Protein AF-A0A1W9I1G1-F1 (afdb_monomer_lite)

Secondary structure (DSSP, 8-state):
-HHHHHHHHHHHSHHHHHHHHHHHHHHHHHHTTHHHHHHHHHHHHHHHHHHH-SBSSSTTSB-S-THHHHHHHHHHHHTTSTTTHHHHHHHHHHHHHHHTTTS-HHHHHHTTIIIIIHHHHHHHHH-S-HHHHHTHHHHHHHHHHHHHHHHHHHHHH-GGGGHHHHHH-GGGGTT--HHHHHHHHHHHHHHHHHHHTS-HHHHHHHHHHHHHHHHHHHHHH-HHHHHHHHHHHHHHHHHHT-------SSHHHHHSTTHHHHHHHHHHHHHHHHHHHHHHHHHTTTT------TT--SSPPPSSS---SS----

Foldseek 3Di:
DCLLLVLLVCCVDPNVVVVLVVLLVVLVVCLVCVLVLLLLLLLVLLVVVLVVAQAQQALQLGHPDRVNSVLSNVLSVQSVDLVSLLVSLVSLQVSLVVSVVVDPPLVSLLCQLRRVQSSQLSPQCSDPDPVSVVCSLVSSLLSLLRSLLSVLVCLVVPVVLCVVVCVQPVVQQVPDDSNVRSNVVSVLSNVLSLQCLAFLSSNLVSLVVVLVVLVVVCVVQDDSSCSRCVSSSSSSVSSNNDSDRDNPPPCVLRSDSVSVVVVSVVVNCVSVCCNVVVQCVVQNPVRPPPPPDQQDHPGDADPVRGDGSGPDDD

Structure (mmCIF, N/CA/C/O backbone):
data_AF-A0A1W9I1G1-F1
#
_entry.id   AF-A0A1W9I1G1-F1
#
loop_
_atom_site.group_PDB
_atom_site.id
_atom_site.type_symbol
_atom_site.label_atom_id
_atom_site.label_alt_id
_atom_site.label_comp_id
_atom_site.label_asym_id
_atom_site.label_entity_id
_atom_site.label_seq_id
_atom_site.pdbx_PDB_ins_code
_atom_site.Cartn_x
_atom_site.Cartn_y
_atom_site.Cartn_z
_atom_site.occupancy
_atom_site.B_iso_or_equiv
_atom_site.auth_seq_id
_atom_site.auth_comp_id
_atom_site.auth_asym_id
_atom_site.auth_atom_id
_atom_site.pdbx_PDB_model_num
ATOM 1 N N . MET A 1 1 ? -13.712 10.277 -9.810 1.00 84.88 1 MET A N 1
ATOM 2 C CA . MET A 1 1 ? -14.560 11.282 -9.121 1.00 84.88 1 MET A CA 1
ATOM 3 C C . MET A 1 1 ? -15.952 10.748 -8.790 1.00 84.88 1 MET A C 1
ATOM 5 O O . MET A 1 1 ? -16.301 10.750 -7.618 1.00 84.88 1 MET A O 1
ATOM 9 N N . PHE A 1 2 ? -16.710 10.245 -9.778 1.00 89.12 2 PHE A N 1
ATOM 10 C CA . PHE A 1 2 ? -18.070 9.717 -9.576 1.00 89.12 2 PHE A CA 1
ATOM 11 C C . PHE A 1 2 ? -18.166 8.718 -8.414 1.00 89.12 2 PHE A C 1
ATOM 13 O O . PHE A 1 2 ? -18.890 8.979 -7.463 1.00 89.12 2 PHE A O 1
ATOM 20 N N . PHE A 1 3 ? -17.337 7.664 -8.422 1.00 92.25 3 PHE A N 1
ATOM 21 C CA . PHE A 1 3 ? -17.275 6.673 -7.339 1.00 92.25 3 PHE A CA 1
ATOM 22 C C . PHE A 1 3 ? -17.190 7.309 -5.942 1.00 92.25 3 PHE A C 1
ATOM 24 O O . PHE A 1 3 ? -18.001 7.000 -5.077 1.00 92.25 3 PHE A O 1
ATOM 31 N N . PHE A 1 4 ? -16.262 8.243 -5.728 1.00 92.81 4 PHE A N 1
ATOM 32 C CA . PHE A 1 4 ? -16.066 8.8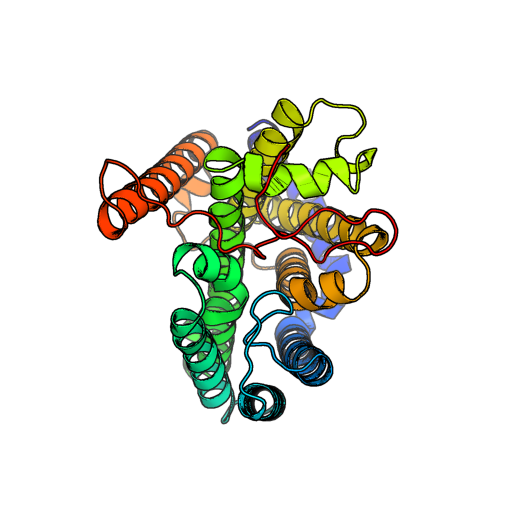80 -4.425 1.00 92.81 4 PHE A CA 1
ATOM 33 C C . PHE A 1 4 ? -17.273 9.705 -3.985 1.00 92.81 4 PHE A C 1
ATOM 35 O O . PHE A 1 4 ? -17.694 9.603 -2.839 1.00 92.81 4 PHE A O 1
ATOM 42 N N . ILE A 1 5 ? -17.838 10.513 -4.882 1.00 92.31 5 ILE A N 1
ATOM 43 C CA . ILE A 1 5 ? -18.999 11.348 -4.552 1.00 92.31 5 ILE A CA 1
ATOM 44 C C . ILE A 1 5 ? -20.200 10.451 -4.239 1.00 92.31 5 ILE A C 1
ATOM 46 O O . ILE A 1 5 ? -20.809 10.590 -3.181 1.00 92.31 5 ILE A O 1
ATOM 50 N N . SER A 1 6 ? -20.485 9.471 -5.102 1.00 92.19 6 SER A N 1
ATOM 51 C CA . SER A 1 6 ? -21.594 8.531 -4.924 1.00 92.19 6 SER A CA 1
ATOM 52 C C . SER A 1 6 ? -21.467 7.728 -3.633 1.00 92.19 6 SER A C 1
ATOM 54 O O . SER A 1 6 ? -22.428 7.637 -2.874 1.00 92.19 6 SER A O 1
ATOM 56 N N . MET A 1 7 ? -20.283 7.178 -3.341 1.00 93.56 7 MET A N 1
ATOM 57 C CA . MET A 1 7 ? -20.067 6.414 -2.111 1.00 93.56 7 MET A CA 1
ATOM 58 C C . MET A 1 7 ? -20.138 7.298 -0.872 1.00 93.56 7 MET A C 1
ATOM 60 O O . MET A 1 7 ? -20.620 6.853 0.162 1.00 93.56 7 MET A O 1
ATOM 64 N N . ARG A 1 8 ? -19.707 8.559 -0.951 1.00 92.69 8 ARG A N 1
ATOM 65 C CA . ARG A 1 8 ? -19.783 9.464 0.195 1.00 92.69 8 ARG A CA 1
ATOM 66 C C . ARG A 1 8 ? -21.224 9.914 0.460 1.00 92.69 8 ARG A C 1
ATOM 68 O O . ARG A 1 8 ? -21.583 10.093 1.621 1.00 92.69 8 ARG A O 1
ATOM 75 N N . GLU A 1 9 ? -22.052 10.085 -0.572 1.00 92.12 9 GLU A N 1
ATOM 76 C CA . GLU A 1 9 ? -23.495 10.322 -0.401 1.00 92.12 9 GLU A CA 1
ATOM 77 C C . GLU A 1 9 ? -24.188 9.081 0.173 1.00 92.12 9 GLU A C 1
ATOM 79 O O . GLU A 1 9 ? -24.955 9.180 1.130 1.00 92.12 9 GLU A O 1
ATOM 84 N N . LEU A 1 10 ? -23.830 7.892 -0.322 1.00 93.19 10 LEU A N 1
ATOM 85 C CA . LEU A 1 10 ? -24.328 6.628 0.212 1.00 93.19 10 LEU A CA 1
ATOM 86 C C . LEU A 1 10 ? -23.949 6.447 1.689 1.00 93.19 10 LEU A C 1
ATOM 88 O O . LEU A 1 10 ? -24.809 6.092 2.488 1.00 93.19 10 LEU A O 1
ATOM 92 N N . GLU A 1 11 ? -22.711 6.760 2.077 1.00 91.25 11 GLU A N 1
ATOM 93 C CA . GLU A 1 11 ? -22.216 6.667 3.460 1.00 91.25 11 GLU A CA 1
ATOM 94 C C . GLU A 1 11 ? -22.967 7.592 4.436 1.00 91.25 11 GLU A C 1
ATOM 96 O O . GLU A 1 11 ? -23.061 7.283 5.618 1.00 91.25 11 GLU A O 1
ATOM 101 N N . LYS A 1 12 ? -23.520 8.719 3.966 1.00 89.94 12 LYS A N 1
ATOM 102 C CA . LYS A 1 12 ? -24.357 9.611 4.791 1.00 89.94 12 LYS A CA 1
ATOM 103 C C . LYS A 1 12 ? -25.789 9.098 4.979 1.00 89.94 12 LYS A C 1
ATOM 105 O O . LYS A 1 12 ? -26.510 9.623 5.824 1.00 89.94 12 LYS A O 1
ATOM 110 N N . SER A 1 13 ? -26.216 8.131 4.171 1.00 92.81 13 SER A N 1
ATOM 111 C CA . SER A 1 13 ? -27.568 7.571 4.199 1.00 92.81 13 SER A CA 1
ATOM 112 C C . SER A 1 13 ? -27.671 6.348 5.119 1.00 92.81 13 SER A C 1
ATOM 114 O O . SER A 1 13 ? -26.669 5.720 5.461 1.00 92.81 13 SER A O 1
ATOM 116 N N . SER A 1 14 ? -28.898 5.942 5.454 1.00 91.69 14 SER A N 1
ATOM 117 C CA . SER A 1 14 ? -29.168 4.685 6.172 1.00 91.69 14 SER A CA 1
ATOM 118 C C . SER A 1 14 ? -28.693 3.441 5.406 1.00 91.69 14 SER A C 1
ATOM 120 O O . SER A 1 14 ? -28.288 2.448 6.017 1.00 91.69 14 SER A O 1
ATOM 122 N N . SER A 1 15 ? -28.686 3.495 4.071 1.00 92.94 15 SER A N 1
ATOM 123 C CA . SER A 1 15 ? -28.149 2.427 3.224 1.00 92.94 15 SER A CA 1
ATOM 124 C C . SER A 1 15 ? -26.643 2.249 3.417 1.00 92.94 15 SER A C 1
ATOM 126 O O . SER A 1 15 ? -26.167 1.118 3.436 1.00 92.94 15 SER A O 1
ATOM 128 N N . GLY A 1 16 ? -25.891 3.338 3.610 1.00 91.12 16 GLY A N 1
ATOM 129 C CA . GLY A 1 16 ? -24.452 3.283 3.873 1.00 91.12 16 GLY A CA 1
ATOM 130 C C . GLY A 1 16 ? -24.125 2.558 5.173 1.00 91.12 16 GLY A C 1
ATOM 131 O O . GLY A 1 16 ? -23.264 1.681 5.181 1.00 91.12 16 GLY A O 1
ATOM 132 N N . GLU A 1 17 ? -24.864 2.862 6.241 1.00 92.00 17 GLU A N 1
ATOM 133 C CA . GLU A 1 17 ? -24.733 2.162 7.524 1.00 92.00 17 GLU A CA 1
ATOM 134 C C . GLU A 1 17 ? -25.088 0.675 7.386 1.00 92.00 17 GLU A C 1
ATOM 136 O O . GLU A 1 17 ? -24.351 -0.190 7.849 1.00 92.00 17 GLU A O 1
ATOM 141 N N . THR A 1 18 ? -26.161 0.361 6.655 1.00 95.19 18 THR A N 1
ATOM 142 C CA . THR A 1 18 ? -26.573 -1.028 6.392 1.00 95.19 18 THR A CA 1
ATOM 143 C C . THR A 1 18 ? -25.486 -1.813 5.654 1.00 95.19 18 THR A C 1
ATOM 145 O O . THR A 1 18 ? -25.181 -2.948 6.020 1.00 95.19 18 THR A O 1
ATOM 148 N N . ILE A 1 19 ? -24.864 -1.209 4.635 1.00 94.69 19 ILE A N 1
ATOM 149 C CA . ILE A 1 19 ? -23.753 -1.821 3.893 1.00 94.69 19 ILE A CA 1
ATOM 150 C C . ILE A 1 19 ? -22.556 -2.035 4.817 1.00 94.69 19 ILE A C 1
ATOM 152 O O . ILE A 1 19 ? -21.974 -3.114 4.832 1.00 94.69 19 ILE A O 1
ATOM 156 N N . LEU A 1 20 ? -22.190 -1.029 5.606 1.00 94.62 20 LEU A N 1
ATOM 157 C CA . LEU A 1 20 ? -21.064 -1.109 6.529 1.00 94.62 20 LEU A CA 1
ATOM 158 C C . LEU A 1 20 ? -21.250 -2.219 7.575 1.00 94.62 20 LEU A C 1
ATOM 160 O O . LEU A 1 20 ? -20.324 -3.006 7.770 1.00 94.62 20 LEU A O 1
ATOM 164 N N . LEU A 1 21 ? -22.444 -2.340 8.161 1.00 95.56 21 LEU A N 1
ATOM 165 C CA . LEU A 1 21 ? -22.807 -3.425 9.079 1.00 95.56 21 LEU A CA 1
ATOM 166 C C . LEU A 1 21 ? -22.790 -4.798 8.399 1.00 95.56 21 LEU A C 1
ATOM 168 O O . LEU A 1 21 ? -22.364 -5.784 8.998 1.00 95.56 21 LEU A O 1
ATOM 172 N N . PHE A 1 22 ? -23.230 -4.881 7.142 1.00 96.25 22 PHE A N 1
ATOM 173 C CA . PHE A 1 22 ? -23.154 -6.121 6.376 1.00 96.25 22 PHE A CA 1
ATOM 174 C C . PHE A 1 22 ? -21.701 -6.553 6.155 1.00 96.25 22 PHE A C 1
ATOM 176 O O . PHE A 1 22 ? -21.363 -7.707 6.417 1.00 96.25 22 PHE A O 1
ATOM 183 N N . ILE A 1 23 ? -20.831 -5.637 5.714 1.00 96.00 23 ILE A N 1
ATOM 184 C CA . ILE A 1 23 ? -19.418 -5.965 5.499 1.00 96.00 23 ILE A CA 1
ATOM 185 C C . ILE A 1 23 ? -18.750 -6.296 6.845 1.00 96.00 23 ILE A C 1
ATOM 187 O O . ILE A 1 23 ? -17.935 -7.210 6.881 1.00 96.00 23 ILE A O 1
ATOM 191 N N . ASP A 1 24 ? -19.108 -5.628 7.952 1.00 96.31 24 ASP A N 1
ATOM 192 C CA . ASP A 1 24 ? -18.631 -6.002 9.297 1.00 96.31 24 ASP A CA 1
ATOM 193 C C . ASP A 1 24 ? -19.000 -7.439 9.630 1.00 96.31 24 ASP A C 1
ATOM 195 O O . ASP A 1 24 ? -18.105 -8.240 9.861 1.00 96.31 24 ASP A O 1
ATOM 199 N N . LYS A 1 25 ? -20.283 -7.796 9.528 1.00 96.44 25 LYS A N 1
ATOM 200 C CA . LYS A 1 25 ? -20.764 -9.153 9.805 1.00 96.44 25 LYS A CA 1
ATOM 201 C C . LYS A 1 25 ? -20.020 -10.217 8.995 1.00 96.44 25 LYS A C 1
ATOM 203 O O . LYS A 1 25 ? -19.723 -11.294 9.506 1.00 96.44 25 LYS A O 1
ATOM 208 N N . VAL A 1 26 ? -19.734 -9.936 7.723 1.00 96.81 26 VAL A N 1
ATOM 209 C CA . VAL A 1 26 ? -18.966 -10.845 6.858 1.00 96.81 26 VAL A CA 1
ATOM 210 C C . VAL A 1 26 ? -17.498 -10.916 7.292 1.00 96.81 26 VAL A C 1
ATOM 212 O O . VAL A 1 26 ? -16.899 -11.990 7.241 1.00 96.81 26 VAL A O 1
ATOM 215 N N . SER A 1 27 ? -16.911 -9.802 7.734 1.00 96.94 27 SER A N 1
ATOM 216 C CA . SER A 1 27 ? -15.503 -9.721 8.125 1.00 96.94 27 SER A CA 1
ATOM 217 C C . SER A 1 27 ? -15.227 -9.977 9.611 1.00 96.94 27 SER A C 1
ATOM 219 O O . SER A 1 27 ? -14.057 -10.046 9.983 1.00 96.94 27 SER A O 1
ATOM 221 N N . ASP A 1 28 ? -16.250 -10.158 10.451 1.00 95.88 28 ASP A N 1
ATOM 222 C CA . ASP A 1 28 ? -16.156 -10.373 11.904 1.00 95.88 28 ASP A CA 1
ATOM 223 C C . ASP A 1 28 ? -15.149 -11.465 12.301 1.00 95.88 28 ASP A C 1
ATOM 225 O O . ASP A 1 28 ? -14.310 -11.214 13.175 1.00 95.88 28 ASP A O 1
ATOM 229 N N . PRO A 1 29 ? -15.152 -12.666 11.680 1.00 96.06 29 PRO A N 1
ATOM 230 C CA . PRO A 1 29 ? -14.218 -13.721 12.070 1.00 96.06 29 PRO A CA 1
ATOM 231 C C . PRO A 1 29 ? -12.758 -13.307 11.872 1.00 96.06 29 PRO A C 1
ATOM 233 O O . PRO A 1 29 ? -11.900 -13.625 12.696 1.00 96.06 29 PRO A O 1
ATOM 236 N N . LEU A 1 30 ? -12.487 -12.574 10.790 1.00 96.25 30 LEU A N 1
ATOM 237 C CA . LEU A 1 30 ? -11.154 -12.093 10.458 1.00 96.25 30 LEU A CA 1
ATOM 238 C C . LEU A 1 30 ? -10.762 -10.894 11.323 1.00 96.25 30 LEU A C 1
ATOM 240 O O . LEU A 1 30 ? -9.647 -10.855 11.834 1.00 96.25 30 LEU A O 1
ATOM 244 N N . TRP A 1 31 ? -11.676 -9.945 11.528 1.00 95.38 31 TRP A N 1
ATOM 245 C CA . TRP A 1 31 ? -11.455 -8.758 12.352 1.00 95.38 31 TRP A CA 1
ATOM 246 C C . TRP A 1 31 ? -10.994 -9.119 13.768 1.00 95.38 31 TRP A C 1
ATOM 248 O O . TRP A 1 31 ? -9.994 -8.594 14.258 1.00 95.38 31 TRP A O 1
ATOM 258 N N . ASN A 1 32 ? -11.656 -10.096 14.394 1.00 95.50 32 ASN A N 1
ATOM 259 C CA . ASN A 1 32 ? -11.318 -10.555 15.743 1.00 95.50 32 ASN A CA 1
ATOM 260 C C . ASN A 1 32 ? -9.909 -11.162 15.853 1.00 95.50 32 ASN A C 1
ATOM 262 O O . ASN A 1 32 ? -9.364 -11.269 16.951 1.00 95.50 32 ASN A O 1
ATOM 266 N N . ARG A 1 33 ? -9.308 -11.560 14.726 1.00 96.19 33 ARG A N 1
ATOM 267 C CA . ARG A 1 33 ? -7.965 -12.148 14.651 1.00 96.19 33 ARG A CA 1
ATOM 268 C C . ARG A 1 33 ? -7.052 -11.391 13.692 1.00 96.19 33 ARG A C 1
ATOM 270 O O . ARG A 1 33 ? -6.096 -11.970 13.182 1.00 96.19 33 ARG A O 1
ATOM 277 N N . LEU A 1 34 ? -7.317 -10.107 13.450 1.00 95.44 34 LEU A N 1
ATOM 278 C CA . LEU A 1 34 ? -6.652 -9.364 12.379 1.00 95.44 34 LEU A CA 1
ATOM 279 C C . LEU A 1 34 ? -5.132 -9.283 12.573 1.00 95.44 34 LEU A C 1
ATOM 281 O O . LEU A 1 34 ? -4.379 -9.430 11.616 1.00 95.44 34 LEU A O 1
ATOM 285 N N . ASP A 1 35 ? -4.675 -9.121 13.818 1.00 95.38 35 ASP A N 1
ATOM 286 C CA . ASP A 1 35 ? -3.244 -9.151 14.140 1.00 95.38 35 ASP A CA 1
ATOM 287 C C . ASP A 1 35 ? -2.618 -10.533 13.934 1.00 95.38 35 ASP A C 1
ATOM 289 O O . ASP A 1 35 ? -1.476 -10.637 13.495 1.00 95.38 35 ASP A O 1
ATOM 293 N N . ASP A 1 36 ? -3.338 -11.610 14.248 1.00 96.12 36 ASP A N 1
ATOM 294 C CA . ASP A 1 36 ? -2.847 -12.968 13.999 1.00 96.12 36 ASP A CA 1
ATOM 295 C C . ASP A 1 36 ? -2.743 -13.216 12.496 1.00 96.12 36 ASP A C 1
ATOM 297 O O . ASP A 1 36 ? -1.716 -13.694 12.026 1.00 96.12 36 ASP A O 1
ATOM 301 N N . PHE A 1 37 ? -3.771 -12.827 11.739 1.00 96.88 37 PHE A N 1
ATOM 302 C CA . PHE A 1 37 ? -3.798 -12.932 10.286 1.00 96.88 37 PHE A CA 1
ATOM 303 C C . PHE A 1 37 ? -2.625 -12.190 9.641 1.00 96.88 37 PHE A C 1
ATOM 305 O O . PHE A 1 37 ? -1.852 -12.805 8.911 1.00 96.88 37 PHE A O 1
ATOM 312 N N . VAL A 1 38 ? -2.447 -10.897 9.941 1.00 96.56 38 VAL A N 1
ATOM 313 C CA . VAL A 1 38 ? -1.371 -10.102 9.332 1.00 96.56 38 VAL A CA 1
ATOM 314 C C . VAL A 1 38 ? -0.000 -10.676 9.692 1.00 96.56 38 VAL A C 1
ATOM 316 O O . VAL A 1 38 ? 0.832 -10.847 8.807 1.00 96.56 38 VAL A O 1
ATOM 319 N N . ARG A 1 39 ? 0.239 -11.062 10.951 1.00 96.44 39 ARG A N 1
ATOM 320 C CA . ARG A 1 39 ? 1.525 -11.651 11.366 1.00 96.44 39 ARG A CA 1
ATOM 321 C C . ARG A 1 39 ? 1.804 -12.999 10.709 1.00 96.44 39 ARG A C 1
ATOM 323 O O . ARG A 1 39 ? 2.923 -13.222 10.256 1.00 96.44 39 ARG A O 1
ATOM 330 N N . VAL A 1 40 ? 0.800 -13.874 10.628 1.00 96.88 40 VAL A N 1
ATOM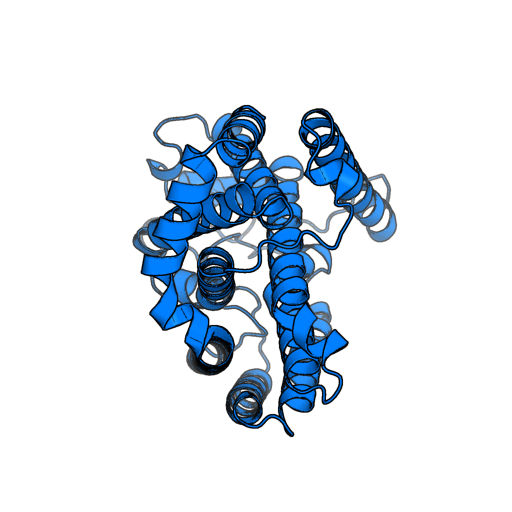 331 C CA . VAL A 1 40 ? 0.922 -15.170 9.947 1.00 96.88 40 VAL A CA 1
ATOM 332 C C . VAL A 1 40 ? 1.234 -14.966 8.472 1.00 96.88 40 VAL A C 1
ATOM 334 O O . VAL A 1 40 ? 2.122 -15.640 7.959 1.00 96.88 40 VAL A O 1
ATOM 337 N N . VAL A 1 41 ? 0.566 -14.027 7.796 1.00 96.56 41 VAL A N 1
ATOM 338 C CA . VAL A 1 41 ? 0.831 -13.777 6.377 1.00 96.56 41 VAL A CA 1
ATOM 339 C C . VAL A 1 41 ? 2.203 -13.147 6.156 1.00 96.56 41 VAL A C 1
ATOM 341 O O . VAL A 1 41 ? 2.898 -13.588 5.250 1.00 96.56 41 VAL A O 1
ATOM 344 N N . ILE A 1 42 ? 2.649 -12.197 6.988 1.00 97.00 42 ILE A N 1
ATOM 345 C CA . ILE A 1 42 ? 4.024 -11.674 6.895 1.00 97.00 42 ILE A CA 1
ATOM 346 C C . ILE A 1 42 ? 5.027 -12.827 7.077 1.00 97.00 42 ILE A C 1
ATOM 348 O O . ILE A 1 42 ? 5.939 -12.980 6.271 1.00 97.00 42 ILE A O 1
ATOM 352 N N . GLY A 1 43 ? 4.844 -13.683 8.088 1.00 97.00 43 GLY A N 1
ATOM 353 C CA . GLY A 1 43 ? 5.710 -14.846 8.300 1.00 97.00 43 GLY A CA 1
ATOM 354 C C . GLY A 1 43 ? 5.713 -15.806 7.105 1.00 97.00 43 GLY A C 1
ATOM 355 O O . GLY A 1 43 ? 6.778 -16.177 6.616 1.00 97.00 43 GLY A O 1
ATOM 356 N N . ALA A 1 44 ? 4.534 -16.164 6.592 1.00 96.88 44 ALA A N 1
ATOM 357 C CA . ALA A 1 44 ? 4.383 -17.030 5.423 1.00 96.88 44 ALA A CA 1
ATOM 358 C C . ALA A 1 44 ? 4.996 -16.414 4.157 1.00 96.88 44 ALA A C 1
ATOM 360 O O . ALA A 1 44 ? 5.617 -17.126 3.373 1.00 96.88 44 ALA A O 1
ATOM 361 N N . PHE A 1 45 ? 4.873 -15.099 3.983 1.00 96.44 45 PHE A N 1
ATOM 362 C CA . PHE A 1 45 ? 5.497 -14.352 2.899 1.00 96.44 45 PHE A CA 1
ATOM 363 C C . PHE A 1 45 ? 7.023 -14.460 2.954 1.00 96.44 45 PHE A C 1
ATOM 365 O O . PHE A 1 45 ? 7.632 -14.843 1.959 1.00 96.44 45 PHE A O 1
ATOM 372 N N . PHE A 1 46 ? 7.638 -14.222 4.120 1.00 97.19 46 PHE A N 1
ATOM 373 C CA . PHE A 1 46 ? 9.089 -14.358 4.287 1.00 97.19 46 PHE A CA 1
ATOM 374 C C . PHE A 1 46 ? 9.583 -15.797 4.059 1.00 97.19 46 PHE A C 1
ATOM 376 O O . PHE A 1 46 ? 10.649 -15.998 3.481 1.00 97.19 46 PHE A O 1
ATOM 383 N N . VAL A 1 47 ? 8.791 -16.807 4.436 1.00 97.12 47 VAL A N 1
ATOM 384 C CA . VAL A 1 47 ? 9.076 -18.214 4.100 1.00 97.12 47 VAL A CA 1
ATOM 385 C C . VAL A 1 47 ? 8.959 -18.469 2.593 1.00 97.12 47 VAL A C 1
ATOM 387 O O . VAL A 1 47 ? 9.784 -19.185 2.029 1.00 97.12 47 VAL A O 1
ATOM 390 N N . ALA A 1 48 ? 7.965 -17.883 1.923 1.00 95.62 48 ALA A N 1
ATOM 391 C CA . ALA A 1 48 ? 7.772 -18.042 0.486 1.00 95.62 48 ALA A CA 1
ATOM 392 C C . ALA A 1 48 ? 8.918 -17.412 -0.320 1.00 95.62 48 ALA A C 1
ATOM 394 O O . ALA A 1 48 ? 9.443 -18.061 -1.221 1.00 95.62 48 ALA A O 1
ATOM 395 N N . ILE A 1 49 ? 9.358 -16.195 0.021 1.00 94.44 49 ILE A N 1
ATOM 396 C CA . ILE A 1 49 ? 10.502 -15.560 -0.657 1.00 94.44 49 ILE A CA 1
ATOM 397 C C . ILE A 1 49 ? 11.832 -16.254 -0.325 1.00 94.44 49 ILE A C 1
ATOM 399 O O . ILE A 1 49 ? 12.676 -16.373 -1.211 1.00 94.44 49 ILE A O 1
ATOM 403 N N . PHE A 1 50 ? 11.985 -16.821 0.881 1.00 95.69 50 PHE A N 1
ATOM 404 C CA . PHE A 1 50 ? 13.105 -17.716 1.193 1.00 95.69 50 PHE A CA 1
ATOM 405 C C . PHE A 1 50 ? 13.119 -18.932 0.258 1.00 95.69 50 PHE A C 1
ATOM 407 O O . PHE A 1 50 ? 14.168 -19.280 -0.277 1.00 95.69 50 PHE A O 1
ATOM 414 N N . ALA A 1 51 ? 11.957 -19.552 0.026 1.00 94.25 51 ALA A N 1
ATOM 415 C CA . ALA A 1 51 ? 11.827 -20.700 -0.869 1.00 94.25 51 ALA A CA 1
ATOM 416 C C . ALA A 1 51 ? 12.047 -20.344 -2.351 1.00 94.25 51 ALA A C 1
ATOM 418 O O . ALA A 1 51 ? 12.485 -21.200 -3.117 1.00 94.25 51 ALA A O 1
ATOM 419 N N . VAL A 1 52 ? 11.750 -19.105 -2.761 1.00 93.75 52 VAL A N 1
ATOM 420 C CA . VAL A 1 52 ? 12.119 -18.586 -4.090 1.00 93.75 52 VAL A CA 1
ATOM 421 C C . VAL A 1 52 ? 13.637 -18.421 -4.197 1.00 93.75 52 VAL A C 1
ATOM 423 O O . VAL A 1 52 ? 14.213 -18.830 -5.202 1.00 93.75 52 VAL A O 1
ATOM 426 N N . GLY A 1 53 ? 14.275 -17.876 -3.158 1.00 92.88 53 GLY A N 1
ATOM 427 C CA . GLY A 1 53 ? 15.723 -17.697 -3.074 1.00 92.88 53 GLY A CA 1
ATOM 428 C C . GLY A 1 53 ? 16.266 -16.581 -3.975 1.00 92.88 53 GLY A C 1
ATOM 429 O O . GLY A 1 53 ? 15.665 -16.218 -4.986 1.00 92.88 53 GLY A O 1
ATOM 430 N N . GLY A 1 54 ? 17.417 -16.012 -3.599 1.00 92.56 54 GLY A N 1
ATOM 431 C CA . GLY A 1 54 ? 18.130 -15.026 -4.426 1.00 92.56 54 GLY A CA 1
ATOM 432 C C . GLY A 1 54 ? 17.366 -13.717 -4.645 1.00 92.56 54 GLY A C 1
ATOM 433 O O . GLY A 1 54 ? 17.462 -13.117 -5.716 1.00 92.56 54 GLY A O 1
ATOM 434 N N . VAL A 1 55 ? 16.572 -13.291 -3.657 1.00 93.62 55 VAL A N 1
ATOM 435 C CA . VAL A 1 55 ? 15.765 -12.061 -3.710 1.00 93.62 55 VAL A CA 1
ATOM 436 C C . VAL A 1 55 ? 15.775 -11.303 -2.381 1.00 93.62 55 VAL A C 1
ATOM 438 O O . VAL A 1 55 ? 15.968 -11.928 -1.344 1.00 93.62 55 VAL A O 1
ATOM 441 N N . TYR A 1 56 ? 15.546 -9.983 -2.386 1.00 91.62 56 TYR A N 1
ATOM 442 C CA . TYR A 1 56 ? 15.541 -9.108 -1.200 1.00 91.62 56 TYR A CA 1
ATOM 443 C C . TYR A 1 56 ? 14.212 -9.085 -0.439 1.00 91.62 56 TYR A C 1
ATOM 445 O O . TYR A 1 56 ? 14.163 -9.428 0.739 1.00 91.62 56 TYR A O 1
ATOM 453 N N . LEU A 1 57 ? 13.142 -8.611 -1.075 1.00 90.81 57 LEU A N 1
ATOM 454 C CA . LEU A 1 57 ? 11.829 -8.419 -0.440 1.00 90.81 57 LEU A CA 1
ATOM 455 C C . LEU A 1 57 ? 10.671 -8.867 -1.323 1.00 90.81 57 LEU A C 1
ATOM 457 O O . LEU A 1 57 ? 9.563 -8.974 -0.830 1.00 90.81 57 LEU A O 1
ATOM 461 N N . THR A 1 58 ? 10.908 -9.122 -2.603 1.00 92.00 58 THR A N 1
ATOM 462 C CA . THR A 1 58 ? 9.917 -9.557 -3.592 1.00 92.00 58 THR A CA 1
ATOM 463 C C . THR A 1 58 ? 10.656 -10.336 -4.683 1.00 92.00 58 THR A C 1
ATOM 465 O O . THR A 1 58 ? 11.860 -10.107 -4.850 1.00 92.00 58 THR A O 1
ATOM 468 N N . PRO A 1 59 ? 10.002 -11.237 -5.438 1.00 89.12 59 PRO A N 1
ATOM 469 C CA . PRO A 1 59 ? 10.627 -11.927 -6.555 1.00 89.12 59 PRO A CA 1
ATOM 470 C C . PRO A 1 59 ? 11.310 -11.025 -7.590 1.00 89.12 59 PRO A C 1
ATOM 472 O O . PRO A 1 59 ? 12.224 -11.510 -8.253 1.00 89.12 59 PRO A O 1
ATOM 475 N N . ASP A 1 60 ? 10.927 -9.753 -7.707 1.00 86.25 60 ASP A N 1
ATOM 476 C CA . ASP A 1 60 ? 11.489 -8.815 -8.691 1.00 86.25 60 ASP A CA 1
ATOM 477 C C . ASP A 1 60 ? 12.816 -8.172 -8.239 1.00 86.25 60 ASP A C 1
ATOM 479 O O . ASP A 1 60 ? 13.648 -7.803 -9.066 1.00 86.25 60 ASP A O 1
ATOM 483 N N . LEU A 1 61 ? 13.074 -8.120 -6.925 1.00 89.94 61 LEU A N 1
ATOM 484 C CA . LEU A 1 61 ? 14.317 -7.588 -6.354 1.00 89.94 61 LEU A CA 1
ATOM 485 C C . LEU A 1 61 ? 15.337 -8.718 -6.156 1.00 89.94 61 LEU A C 1
ATOM 487 O O . LEU A 1 61 ? 15.453 -9.269 -5.063 1.00 89.94 61 LEU A O 1
ATOM 491 N N . LYS A 1 62 ? 16.052 -9.091 -7.216 1.00 91.88 62 LYS A N 1
ATOM 492 C CA . LYS A 1 62 ? 17.094 -10.127 -7.255 1.00 91.88 62 LYS A CA 1
ATOM 493 C C . LYS A 1 62 ? 18.366 -9.738 -6.502 1.00 91.88 62 LYS A C 1
ATOM 495 O O . LYS A 1 62 ? 18.748 -8.579 -6.437 1.00 91.88 62 LYS A O 1
ATOM 500 N N . THR A 1 63 ? 19.062 -10.740 -5.976 1.00 92.00 63 THR A N 1
ATOM 501 C CA . THR A 1 63 ? 20.379 -10.579 -5.353 1.00 92.00 63 THR A CA 1
ATOM 502 C C . THR A 1 63 ? 21.211 -11.855 -5.498 1.00 92.00 63 THR A C 1
ATOM 504 O O . THR A 1 63 ? 20.667 -12.953 -5.347 1.00 92.00 63 THR A O 1
ATOM 507 N N . PRO A 1 64 ? 22.527 -11.755 -5.762 1.00 89.62 64 PRO A N 1
ATOM 508 C CA . PRO A 1 64 ? 23.414 -12.921 -5.797 1.00 89.62 64 PRO A CA 1
ATOM 509 C C . PRO A 1 64 ? 23.750 -13.459 -4.393 1.00 89.62 64 PRO A C 1
ATOM 511 O O . PRO A 1 64 ? 24.351 -14.520 -4.253 1.00 89.62 64 PRO A O 1
ATOM 514 N N . ASN A 1 65 ? 23.396 -12.721 -3.341 1.00 92.25 65 ASN A N 1
ATOM 515 C CA . ASN A 1 65 ? 23.806 -12.992 -1.971 1.00 92.25 65 ASN A CA 1
ATOM 516 C C . ASN A 1 65 ? 22.853 -13.975 -1.263 1.00 92.25 65 ASN A C 1
ATOM 518 O O . ASN A 1 65 ? 21.860 -13.567 -0.663 1.00 92.25 65 ASN A O 1
ATOM 522 N N . GLU A 1 66 ? 23.183 -15.270 -1.246 1.00 91.62 66 GLU A N 1
ATOM 523 C CA . GLU A 1 66 ? 22.336 -16.318 -0.634 1.00 91.62 66 GLU A CA 1
ATOM 524 C C . GLU A 1 66 ? 22.047 -16.116 0.866 1.00 91.62 66 GLU A C 1
ATOM 526 O O . GLU A 1 66 ? 21.013 -16.555 1.377 1.00 91.62 66 GLU A O 1
ATOM 531 N N . TRP A 1 67 ? 22.932 -15.426 1.593 1.00 93.94 67 TRP A N 1
ATOM 532 C CA . TRP A 1 67 ? 22.737 -15.140 3.019 1.00 93.94 67 TRP A CA 1
ATOM 533 C C . TRP A 1 67 ? 21.488 -14.284 3.284 1.00 93.94 67 TRP A C 1
ATOM 535 O O . TRP A 1 67 ? 20.911 -14.370 4.368 1.00 93.94 67 TRP A O 1
ATOM 545 N N . ILE A 1 68 ? 21.022 -13.515 2.293 1.00 95.12 68 ILE A N 1
ATOM 546 C CA . ILE A 1 68 ? 19.799 -12.710 2.387 1.00 95.12 68 ILE A CA 1
ATOM 547 C C . ILE A 1 68 ? 18.568 -13.597 2.576 1.00 95.12 68 ILE A C 1
ATOM 549 O O . ILE A 1 68 ? 17.713 -13.287 3.407 1.00 95.12 68 ILE A O 1
ATOM 553 N N . SER A 1 69 ? 18.499 -14.738 1.888 1.00 94.88 69 SER A N 1
ATOM 554 C CA . SER A 1 69 ? 17.389 -15.679 2.056 1.00 94.88 69 SER A CA 1
ATOM 555 C C . SER A 1 69 ? 17.356 -16.241 3.484 1.00 94.88 69 SER A C 1
ATOM 557 O O . SER A 1 69 ? 16.299 -16.317 4.107 1.00 94.88 69 SER A O 1
ATOM 559 N N . TRP A 1 70 ? 18.510 -16.540 4.082 1.00 96.19 70 TRP A N 1
ATOM 560 C CA . TRP A 1 70 ? 18.564 -16.961 5.487 1.00 96.19 70 TRP A CA 1
ATOM 561 C C . TRP A 1 70 ? 18.105 -15.866 6.456 1.00 96.19 70 TRP A C 1
ATOM 563 O O . TRP A 1 70 ? 17.400 -16.158 7.423 1.00 96.19 70 TRP A O 1
ATOM 573 N N . VAL A 1 71 ? 18.435 -14.602 6.180 1.00 96.44 71 VAL A N 1
ATOM 574 C CA . VAL A 1 71 ? 17.929 -13.461 6.960 1.00 96.44 71 VAL A CA 1
ATOM 575 C C . VAL A 1 71 ? 16.405 -13.362 6.867 1.00 96.44 71 VAL A C 1
ATOM 577 O O . VAL A 1 71 ? 15.754 -13.166 7.892 1.00 96.44 71 VAL A O 1
ATOM 580 N N . GLN A 1 72 ? 15.813 -13.567 5.688 1.00 96.81 72 GLN A N 1
ATOM 581 C CA . GLN A 1 72 ? 14.354 -13.615 5.520 1.00 96.81 72 GLN A CA 1
ATOM 582 C C . GLN A 1 72 ? 13.712 -14.709 6.381 1.00 96.81 72 GLN A C 1
ATOM 584 O O . GLN A 1 72 ? 12.701 -14.463 7.038 1.00 96.81 72 GLN A O 1
ATOM 589 N N . LEU A 1 73 ? 14.323 -15.894 6.454 1.00 96.44 73 LEU A N 1
ATOM 590 C CA . LEU A 1 73 ? 13.830 -16.975 7.309 1.00 96.44 73 LEU A CA 1
ATOM 591 C C . LEU A 1 73 ? 13.914 -16.619 8.806 1.00 96.44 73 LEU A C 1
ATOM 593 O O . LEU A 1 73 ? 12.996 -16.919 9.571 1.00 96.44 73 LEU A O 1
ATOM 597 N N . LEU A 1 74 ? 14.977 -15.927 9.231 1.00 96.88 74 LEU A N 1
ATOM 598 C CA . LEU A 1 74 ? 15.093 -15.413 10.600 1.00 96.88 74 LEU A CA 1
ATOM 599 C C . LEU A 1 74 ? 14.036 -14.342 10.904 1.00 96.88 74 LEU A C 1
ATOM 601 O O . LEU A 1 74 ? 13.453 -14.356 11.990 1.00 96.88 74 LEU A O 1
ATOM 605 N N . ILE A 1 75 ? 13.743 -13.453 9.948 1.00 97.56 75 ILE A N 1
ATOM 606 C CA . ILE A 1 75 ? 12.645 -12.480 10.048 1.00 97.56 75 ILE A CA 1
ATOM 607 C C . ILE A 1 75 ? 11.314 -13.220 10.230 1.00 97.56 75 ILE A C 1
ATOM 609 O O . ILE A 1 75 ? 10.567 -12.890 11.153 1.00 97.56 75 ILE A O 1
ATOM 613 N N . ALA A 1 76 ? 11.048 -14.259 9.427 1.00 97.19 76 ALA A N 1
ATOM 614 C CA . ALA A 1 76 ? 9.842 -15.080 9.542 1.00 97.19 76 ALA A CA 1
ATOM 615 C C . ALA A 1 76 ? 9.666 -15.658 10.957 1.00 97.19 76 ALA A C 1
ATOM 617 O O . ALA A 1 76 ? 8.585 -15.562 11.540 1.00 97.19 76 ALA A O 1
ATOM 618 N N . ALA A 1 77 ? 10.737 -16.203 11.541 1.00 96.19 77 ALA A N 1
ATOM 619 C CA . ALA A 1 77 ? 10.715 -16.741 12.900 1.00 96.19 77 ALA A CA 1
ATOM 620 C C . ALA A 1 77 ? 10.503 -15.646 13.966 1.00 96.19 77 ALA A C 1
ATOM 622 O O . ALA A 1 77 ? 9.745 -15.833 14.921 1.00 96.19 77 ALA A O 1
ATOM 623 N N . ALA A 1 78 ? 11.136 -14.482 13.796 1.00 96.75 78 ALA A N 1
ATOM 624 C CA . ALA A 1 78 ? 11.094 -13.380 14.754 1.00 96.75 78 ALA A CA 1
ATOM 625 C C . ALA A 1 78 ? 9.726 -12.669 14.841 1.00 96.75 78 ALA A C 1
ATOM 627 O O . ALA A 1 78 ? 9.450 -12.010 15.846 1.00 96.75 78 ALA A O 1
ATOM 628 N N . ILE A 1 79 ? 8.840 -12.815 13.851 1.00 95.25 79 ILE A N 1
ATOM 629 C CA . ILE A 1 79 ? 7.517 -12.157 13.831 1.00 95.25 79 ILE A CA 1
ATOM 630 C C . ILE A 1 79 ? 6.547 -12.711 14.889 1.00 95.25 79 ILE A C 1
ATOM 632 O O . ILE A 1 79 ? 5.688 -11.976 15.387 1.00 95.25 79 ILE A O 1
ATOM 636 N N . PHE A 1 80 ? 6.673 -13.989 15.260 1.00 92.44 80 PHE A N 1
ATOM 637 C CA . PHE A 1 80 ? 5.689 -14.670 16.113 1.00 92.44 80 PHE A CA 1
ATOM 638 C C . PHE A 1 80 ? 5.801 -14.340 17.607 1.00 92.44 80 PHE A C 1
ATOM 640 O O . PHE A 1 80 ? 4.888 -14.642 18.375 1.00 92.44 80 PHE A O 1
ATOM 647 N N . SER A 1 81 ? 6.875 -13.672 18.033 1.00 92.75 81 SER A N 1
ATOM 648 C CA . SER A 1 81 ? 7.024 -13.174 19.401 1.00 92.75 81 SER A CA 1
ATOM 649 C C . SER A 1 81 ? 7.047 -11.651 19.415 1.00 92.75 81 SER A C 1
ATOM 651 O O . SER A 1 81 ? 7.870 -11.013 18.762 1.00 92.75 81 SER A O 1
ATOM 653 N N . ARG A 1 82 ? 6.186 -11.044 20.241 1.00 90.38 82 ARG A N 1
ATOM 654 C CA . ARG A 1 82 ? 6.134 -9.580 20.409 1.00 90.38 82 ARG A CA 1
ATOM 655 C C . ARG A 1 82 ? 7.469 -8.961 20.804 1.00 90.38 82 ARG A C 1
ATOM 657 O O . ARG A 1 82 ? 7.749 -7.828 20.443 1.00 90.38 82 ARG A O 1
ATOM 664 N N . LYS A 1 83 ? 8.308 -9.701 21.534 1.00 94.25 83 LYS A N 1
ATOM 665 C CA . LYS A 1 83 ? 9.636 -9.220 21.941 1.00 94.25 83 LYS A CA 1
ATOM 666 C C . LYS A 1 83 ? 10.614 -9.152 20.767 1.00 94.25 83 LYS A C 1
ATOM 668 O O . LYS A 1 83 ? 11.516 -8.326 20.785 1.00 94.25 83 LYS A O 1
ATOM 673 N N . THR A 1 84 ? 10.449 -10.019 19.771 1.00 96.62 84 THR A N 1
ATOM 674 C CA . THR A 1 84 ? 11.350 -10.139 18.616 1.00 96.62 84 THR A CA 1
ATOM 675 C C . THR A 1 84 ? 10.822 -9.424 17.372 1.00 96.62 84 THR A C 1
ATOM 677 O O . THR A 1 84 ? 11.585 -9.194 16.442 1.00 96.62 84 THR A O 1
ATOM 680 N N . GLN A 1 85 ? 9.561 -8.989 17.356 1.00 96.19 85 GLN A N 1
ATOM 681 C CA . GLN A 1 85 ? 8.987 -8.200 16.260 1.00 96.19 85 GLN A CA 1
ATOM 682 C C . GLN A 1 85 ? 9.764 -6.921 15.912 1.00 96.19 85 GLN A C 1
ATOM 684 O O . GLN A 1 85 ? 9.957 -6.682 14.721 1.00 96.19 85 GLN A O 1
ATOM 689 N N . PRO A 1 86 ? 10.260 -6.109 16.870 1.00 96.94 86 PRO A N 1
ATOM 690 C CA . PRO A 1 86 ? 11.087 -4.953 16.522 1.00 96.94 86 PRO A CA 1
ATOM 691 C C . PRO A 1 86 ? 12.395 -5.348 15.823 1.00 96.94 86 PRO A C 1
ATOM 693 O O . PRO A 1 86 ? 12.865 -4.624 14.950 1.00 96.94 86 PRO A O 1
ATOM 696 N N . LEU A 1 87 ? 12.958 -6.515 16.160 1.00 97.38 87 LEU A N 1
ATOM 697 C CA . LEU A 1 87 ? 14.129 -7.059 15.471 1.00 97.38 87 LEU A CA 1
ATOM 698 C C . LEU A 1 87 ? 13.772 -7.503 14.046 1.00 97.38 87 LEU A C 1
ATOM 700 O O . LEU A 1 87 ? 14.515 -7.200 13.117 1.00 97.38 87 LEU A O 1
ATOM 704 N N . ALA A 1 88 ? 12.619 -8.156 13.859 1.00 97.69 88 ALA A N 1
ATOM 705 C CA . ALA A 1 88 ? 12.104 -8.483 12.530 1.00 97.69 88 ALA A CA 1
ATOM 706 C C . ALA A 1 88 ? 11.917 -7.213 11.683 1.00 97.69 88 ALA A C 1
ATOM 708 O O . ALA A 1 88 ? 12.393 -7.155 10.556 1.00 97.69 88 ALA A O 1
ATOM 709 N N . ALA A 1 89 ? 11.310 -6.166 12.249 1.00 97.69 89 ALA A N 1
ATOM 710 C CA . ALA A 1 89 ? 11.136 -4.875 11.589 1.00 97.69 89 ALA A CA 1
ATOM 711 C C . ALA A 1 89 ? 12.472 -4.239 11.178 1.00 97.69 89 ALA A C 1
ATOM 713 O O . ALA A 1 89 ? 12.604 -3.771 10.050 1.00 97.69 89 ALA A O 1
ATOM 714 N N . ALA A 1 90 ? 13.475 -4.263 12.061 1.00 97.94 90 ALA A N 1
ATOM 715 C CA . ALA A 1 90 ? 14.818 -3.789 11.740 1.00 97.94 90 ALA A CA 1
ATOM 716 C C . ALA A 1 90 ? 15.447 -4.596 10.593 1.00 97.94 90 ALA A C 1
ATOM 718 O O . ALA A 1 90 ? 16.045 -4.007 9.697 1.00 97.94 90 ALA A O 1
ATOM 719 N N . GLY A 1 91 ? 15.257 -5.920 10.578 1.00 97.50 91 GLY A N 1
ATOM 720 C CA . GLY A 1 91 ? 15.679 -6.785 9.476 1.00 97.50 91 GLY A CA 1
ATOM 721 C C . GLY A 1 91 ? 15.014 -6.416 8.148 1.00 97.50 91 GLY A C 1
ATOM 722 O O . GLY A 1 91 ? 15.698 -6.303 7.139 1.00 97.50 91 GLY A O 1
ATOM 723 N N . ILE A 1 92 ? 13.706 -6.147 8.151 1.00 97.44 92 ILE A N 1
ATOM 724 C CA . ILE A 1 92 ? 12.963 -5.719 6.955 1.00 97.44 92 ILE A CA 1
ATOM 725 C C . ILE A 1 92 ? 13.493 -4.382 6.422 1.00 97.44 92 ILE A C 1
ATOM 727 O O . ILE A 1 92 ? 13.741 -4.258 5.225 1.00 97.44 92 ILE A O 1
ATOM 731 N N . ILE A 1 93 ? 13.718 -3.396 7.299 1.00 97.44 93 ILE A N 1
ATOM 732 C CA . ILE A 1 93 ? 14.310 -2.107 6.907 1.00 97.44 93 ILE A CA 1
ATOM 733 C C . ILE A 1 93 ? 15.733 -2.292 6.381 1.00 97.44 93 ILE A C 1
ATOM 735 O O . ILE A 1 93 ? 16.090 -1.672 5.385 1.00 97.44 93 ILE A O 1
ATOM 739 N N . ALA A 1 94 ? 16.538 -3.148 7.011 1.00 96.56 94 ALA A N 1
ATOM 740 C CA . ALA A 1 94 ? 17.886 -3.437 6.543 1.00 96.56 94 ALA A CA 1
ATOM 741 C C . ALA A 1 94 ? 17.869 -4.066 5.143 1.00 96.56 94 ALA A C 1
ATOM 743 O O . ALA A 1 94 ? 18.620 -3.620 4.287 1.00 96.56 94 ALA A O 1
ATOM 744 N N . LEU A 1 95 ? 16.983 -5.034 4.880 1.00 95.81 95 LEU A N 1
ATOM 745 C CA . LEU A 1 95 ? 16.816 -5.620 3.546 1.00 95.81 95 LEU A CA 1
ATOM 746 C C . LEU A 1 95 ? 16.355 -4.585 2.514 1.00 95.81 95 LEU A C 1
ATOM 748 O O . LEU A 1 95 ? 16.874 -4.570 1.403 1.00 95.81 95 LEU A O 1
ATOM 752 N N . TRP A 1 96 ? 15.427 -3.701 2.892 1.00 94.75 96 TRP A N 1
ATOM 753 C CA . TRP A 1 96 ? 14.976 -2.601 2.038 1.00 94.75 96 TRP A CA 1
ATOM 754 C C . TRP A 1 96 ? 16.145 -1.664 1.698 1.00 94.75 96 TRP A C 1
ATOM 756 O O . TRP A 1 96 ? 16.421 -1.422 0.532 1.00 94.75 96 TRP A O 1
ATOM 766 N N . LEU A 1 97 ? 16.917 -1.215 2.690 1.00 94.75 97 LEU A N 1
ATOM 767 C CA . LEU A 1 97 ? 18.078 -0.347 2.464 1.00 94.75 97 LEU A CA 1
ATOM 768 C C . LEU A 1 97 ? 19.213 -1.036 1.695 1.00 94.75 97 LEU A C 1
ATOM 770 O O . LEU A 1 97 ? 19.881 -0.384 0.902 1.00 94.75 97 LEU A O 1
ATOM 774 N N . LEU A 1 98 ? 19.447 -2.332 1.913 1.00 94.19 98 LEU A N 1
ATOM 775 C CA . LEU A 1 98 ? 20.454 -3.093 1.170 1.00 94.19 98 LEU A CA 1
ATOM 776 C C . LEU A 1 98 ? 20.092 -3.221 -0.310 1.00 94.19 98 LEU A C 1
ATOM 778 O O . LEU A 1 98 ? 20.987 -3.156 -1.146 1.00 94.19 98 LEU A O 1
ATOM 782 N N . ALA A 1 99 ? 18.802 -3.323 -0.641 1.00 92.69 99 ALA A N 1
ATOM 783 C CA . ALA A 1 99 ? 18.354 -3.353 -2.029 1.00 92.69 99 ALA A CA 1
ATOM 784 C C . ALA A 1 99 ? 18.734 -2.077 -2.805 1.00 92.69 99 ALA A C 1
ATOM 786 O O . ALA A 1 99 ? 18.898 -2.156 -4.017 1.00 92.69 99 ALA A O 1
ATOM 787 N N . LEU A 1 100 ? 18.973 -0.937 -2.136 1.00 90.75 100 LEU A N 1
ATOM 788 C CA . LEU A 1 100 ? 19.471 0.294 -2.779 1.00 90.75 100 LEU A CA 1
ATOM 789 C C . LEU A 1 100 ? 20.882 0.162 -3.375 1.00 90.75 100 LEU A C 1
ATOM 791 O O . LEU A 1 100 ? 21.332 1.062 -4.077 1.00 90.75 100 LEU A O 1
ATOM 795 N N . GLN A 1 101 ? 21.610 -0.917 -3.072 1.00 89.50 101 GLN A N 1
ATOM 796 C CA . GLN A 1 101 ? 22.901 -1.193 -3.709 1.00 89.50 101 GLN A CA 1
ATOM 797 C C . GLN A 1 101 ? 22.734 -1.671 -5.154 1.00 89.50 101 GLN A C 1
ATOM 799 O O . GLN A 1 101 ? 23.587 -1.381 -5.988 1.00 89.50 101 GLN A O 1
ATOM 804 N N . ASP A 1 102 ? 21.637 -2.379 -5.432 1.00 88.25 102 ASP A N 1
ATOM 805 C CA . ASP A 1 102 ? 21.376 -3.025 -6.720 1.00 88.25 102 ASP A CA 1
ATOM 806 C C . ASP A 1 102 ? 20.224 -2.356 -7.491 1.00 88.25 102 ASP A C 1
ATOM 808 O O . ASP A 1 102 ? 20.132 -2.489 -8.711 1.00 88.25 102 ASP A O 1
ATOM 812 N N . TYR A 1 103 ? 19.345 -1.636 -6.788 1.00 89.69 103 TYR A N 1
ATOM 813 C CA . TYR A 1 103 ? 18.126 -1.039 -7.324 1.00 89.69 103 TYR A CA 1
ATOM 814 C C . TYR A 1 103 ? 18.032 0.448 -7.023 1.00 89.69 103 TYR A C 1
ATOM 816 O O . TYR A 1 103 ? 18.484 0.939 -5.990 1.00 89.69 103 TYR A O 1
ATOM 824 N N . ASP A 1 104 ? 17.362 1.156 -7.922 1.00 87.19 104 ASP A N 1
ATOM 825 C CA . ASP A 1 104 ? 17.110 2.575 -7.767 1.00 87.19 104 ASP A CA 1
ATOM 826 C C . ASP A 1 104 ? 16.050 2.863 -6.685 1.00 87.19 104 ASP A C 1
ATOM 828 O O . ASP A 1 104 ? 15.109 2.089 -6.483 1.00 87.19 104 ASP A O 1
ATOM 832 N N . ILE A 1 105 ? 16.173 4.008 -6.006 1.00 86.38 105 ILE A N 1
ATOM 833 C CA . ILE A 1 105 ? 15.208 4.461 -5.001 1.00 86.38 105 ILE A CA 1
ATOM 834 C C . ILE A 1 105 ? 13.788 4.583 -5.568 1.00 86.38 105 ILE A C 1
ATOM 836 O O . ILE A 1 105 ? 12.842 4.253 -4.858 1.00 86.38 105 ILE A O 1
ATOM 840 N N . PHE A 1 106 ? 13.618 4.994 -6.830 1.00 86.44 106 PHE A N 1
ATOM 841 C CA . PHE A 1 106 ? 12.299 5.097 -7.466 1.00 86.44 106 PHE A CA 1
ATOM 842 C C . PHE A 1 106 ? 11.615 3.737 -7.555 1.00 86.44 106 PHE A C 1
ATOM 844 O O . PHE A 1 106 ? 10.464 3.613 -7.143 1.00 86.44 106 PHE A O 1
ATOM 851 N N . HIS A 1 107 ? 12.365 2.716 -7.973 1.00 84.62 107 HIS A N 1
ATOM 852 C CA . HIS A 1 107 ? 11.880 1.342 -8.021 1.00 84.62 107 HIS A CA 1
ATOM 853 C C . HIS A 1 107 ? 11.610 0.796 -6.614 1.00 84.62 107 HIS A C 1
ATOM 855 O O . HIS A 1 107 ? 10.653 0.064 -6.382 1.00 84.62 107 HIS A O 1
ATOM 861 N N . LEU A 1 108 ? 12.430 1.173 -5.630 1.00 88.12 108 LEU A N 1
ATOM 862 C CA . LEU A 1 108 ? 12.277 0.685 -4.265 1.00 88.12 108 LEU A CA 1
ATOM 863 C C . LEU A 1 108 ? 11.076 1.304 -3.518 1.00 88.12 108 LEU A C 1
ATOM 865 O O . LEU A 1 108 ? 10.546 0.704 -2.572 1.00 88.12 108 LEU A O 1
ATOM 869 N N . LEU A 1 109 ? 10.622 2.484 -3.944 1.00 88.06 109 LEU A N 1
ATOM 870 C CA . LEU A 1 109 ? 9.435 3.150 -3.404 1.00 88.06 109 LEU A CA 1
ATOM 871 C C . LEU A 1 109 ? 8.129 2.413 -3.744 1.00 88.06 109 LEU A C 1
ATOM 873 O O . LEU A 1 109 ? 7.204 2.450 -2.928 1.00 88.06 109 LEU A O 1
ATOM 877 N N . ASP A 1 110 ? 8.079 1.642 -4.833 1.00 86.50 110 ASP A N 1
ATOM 878 C CA . ASP A 1 110 ? 6.968 0.711 -5.106 1.00 86.50 110 ASP A CA 1
ATOM 879 C C . ASP A 1 110 ? 6.846 -0.366 -4.018 1.00 86.50 110 ASP A C 1
ATOM 881 O O . ASP A 1 110 ? 5.754 -0.813 -3.662 1.00 86.50 110 ASP A O 1
ATOM 885 N N . TYR A 1 111 ? 7.965 -0.717 -3.382 1.00 88.38 111 TYR A N 1
ATOM 886 C CA . TYR A 1 111 ? 8.022 -1.697 -2.299 1.00 88.38 111 TYR A CA 1
ATOM 887 C C . TYR A 1 111 ? 8.000 -1.058 -0.905 1.00 88.38 111 TYR A C 1
ATOM 889 O O . TYR A 1 111 ? 8.268 -1.733 0.095 1.00 88.38 111 TYR A O 1
ATOM 897 N N . LEU A 1 112 ? 7.631 0.226 -0.790 1.00 86.62 112 LEU A N 1
ATOM 898 C CA . LEU A 1 112 ? 7.524 0.931 0.494 1.00 86.62 112 LEU A CA 1
ATOM 899 C C . LEU A 1 112 ? 6.569 0.220 1.465 1.00 86.62 112 LEU A C 1
ATOM 901 O O . LEU A 1 112 ? 6.818 0.186 2.672 1.00 86.62 112 LEU A O 1
ATOM 905 N N . ALA A 1 113 ? 5.493 -0.378 0.947 1.00 88.06 113 ALA A N 1
ATOM 906 C CA . ALA A 1 113 ? 4.561 -1.169 1.742 1.00 88.06 113 ALA A CA 1
ATOM 907 C C . ALA A 1 113 ? 5.243 -2.387 2.387 1.00 88.06 113 ALA A C 1
ATOM 909 O O . ALA A 1 113 ? 5.078 -2.606 3.587 1.00 88.06 113 ALA A O 1
ATOM 910 N N . LEU A 1 114 ? 6.027 -3.139 1.605 1.00 85.06 114 LEU A N 1
ATOM 911 C CA . LEU A 1 114 ? 6.739 -4.344 2.043 1.00 85.06 114 LEU A CA 1
ATOM 912 C C . LEU A 1 114 ? 7.900 -4.029 2.989 1.00 85.06 114 LEU A C 1
ATOM 914 O O . LEU A 1 114 ? 8.127 -4.773 3.939 1.00 85.06 114 LEU A O 1
ATOM 918 N N . GLY A 1 115 ? 8.611 -2.927 2.747 1.00 90.94 115 GLY A N 1
ATOM 919 C CA . GLY A 1 115 ? 9.688 -2.453 3.608 1.00 90.94 115 GLY A CA 1
ATOM 920 C C . GLY A 1 115 ? 9.153 -1.696 4.823 1.00 90.94 115 GLY A C 1
ATOM 921 O O . GLY A 1 115 ? 8.925 -2.243 5.904 1.00 90.94 115 GLY A O 1
ATOM 922 N N . VAL A 1 116 ? 8.947 -0.395 4.640 1.00 94.69 116 VAL A N 1
ATOM 923 C CA . VAL A 1 116 ? 8.641 0.548 5.722 1.00 94.69 116 VAL A CA 1
ATOM 924 C C . VAL A 1 116 ? 7.258 0.310 6.332 1.00 94.69 116 VAL A C 1
ATOM 926 O O . VAL A 1 116 ? 7.118 0.364 7.554 1.00 94.69 116 VAL A O 1
ATOM 929 N N . GLY A 1 117 ? 6.239 0.013 5.521 1.00 96.06 117 GLY A N 1
ATOM 930 C CA . GLY A 1 117 ? 4.866 -0.195 5.998 1.00 96.06 117 GLY A CA 1
ATOM 931 C C . GLY A 1 117 ? 4.742 -1.375 6.967 1.00 96.06 117 GLY A C 1
ATOM 932 O O . GLY A 1 117 ? 4.199 -1.234 8.066 1.00 96.06 117 GLY A O 1
ATOM 933 N N . VAL A 1 118 ? 5.290 -2.530 6.587 1.00 97.00 118 VAL A N 1
ATOM 934 C CA . VAL A 1 118 ? 5.299 -3.749 7.412 1.00 97.00 118 VAL A CA 1
ATOM 935 C C . VAL A 1 118 ? 6.190 -3.585 8.639 1.00 97.00 118 VAL A C 1
ATOM 937 O O . VAL A 1 118 ? 5.779 -3.950 9.741 1.00 97.00 118 VAL A O 1
ATOM 940 N N . ALA A 1 119 ? 7.375 -2.986 8.492 1.00 97.38 119 ALA A N 1
ATOM 941 C CA . ALA A 1 119 ? 8.247 -2.707 9.628 1.00 97.38 119 ALA A CA 1
ATOM 942 C C . ALA A 1 119 ? 7.560 -1.796 10.664 1.00 97.38 119 ALA A C 1
ATOM 944 O O . ALA A 1 119 ? 7.577 -2.093 11.861 1.00 97.38 119 ALA A O 1
ATOM 945 N N . ALA A 1 120 ? 6.885 -0.733 10.211 1.00 97.44 120 ALA A N 1
ATOM 946 C CA . ALA A 1 120 ? 6.115 0.151 11.079 1.00 97.44 120 ALA A CA 1
ATOM 947 C C . ALA A 1 120 ? 4.978 -0.597 11.788 1.00 97.44 120 ALA A C 1
ATOM 949 O O . ALA A 1 120 ? 4.801 -0.431 12.994 1.00 97.44 120 ALA A O 1
ATOM 950 N N . TYR A 1 121 ? 4.245 -1.462 11.078 1.00 97.56 121 TYR A N 1
ATOM 951 C CA . TYR A 1 121 ? 3.219 -2.309 11.689 1.00 97.56 121 TYR A CA 1
ATOM 952 C C . TYR A 1 121 ? 3.786 -3.172 12.826 1.00 97.56 121 TYR A C 1
ATOM 954 O O . TYR A 1 121 ? 3.228 -3.159 13.922 1.00 97.56 121 TYR A O 1
ATOM 962 N N . LEU A 1 122 ? 4.903 -3.871 12.597 1.00 97.56 122 LEU A N 1
ATOM 963 C CA . LEU A 1 122 ? 5.514 -4.763 13.589 1.00 97.56 122 LEU A CA 1
ATOM 964 C C . LEU A 1 122 ? 5.993 -4.007 14.838 1.00 97.56 122 LEU A C 1
ATOM 966 O O . LEU A 1 122 ? 5.754 -4.460 15.956 1.00 97.56 122 LEU A O 1
ATOM 970 N N . VAL A 1 123 ? 6.615 -2.836 14.669 1.00 97.56 123 VAL A N 1
ATOM 971 C CA . VAL A 1 123 ? 7.043 -1.989 15.799 1.00 97.56 123 VAL A CA 1
ATOM 972 C C . VAL A 1 123 ? 5.840 -1.469 16.588 1.00 97.56 123 VAL A C 1
ATOM 974 O O . VAL A 1 123 ? 5.847 -1.491 17.820 1.00 97.56 123 VAL A O 1
ATOM 977 N N . LEU A 1 124 ? 4.792 -1.014 15.895 1.00 97.00 124 LEU A N 1
ATOM 978 C CA . LEU A 1 124 ? 3.586 -0.497 16.540 1.00 97.00 124 LEU A CA 1
ATOM 979 C C . LEU A 1 124 ? 2.793 -1.607 17.244 1.00 97.00 124 LEU A C 1
ATOM 981 O O . LEU A 1 124 ? 2.273 -1.368 18.331 1.00 97.00 124 LEU A O 1
ATOM 985 N N . GLU A 1 125 ? 2.718 -2.818 16.682 1.00 96.25 125 GLU A N 1
ATOM 986 C CA . GLU A 1 125 ? 2.048 -3.963 17.323 1.00 96.25 125 GLU A CA 1
ATOM 987 C C . GLU A 1 125 ? 2.771 -4.421 18.592 1.00 96.25 125 GLU A C 1
ATOM 989 O O . GLU A 1 125 ? 2.110 -4.707 19.593 1.00 96.25 125 GLU A O 1
ATOM 994 N N . ALA A 1 126 ? 4.107 -4.428 18.568 1.00 95.50 126 ALA A N 1
ATOM 995 C CA . ALA A 1 126 ? 4.953 -4.794 19.701 1.00 95.50 126 ALA A CA 1
ATOM 996 C C . ALA A 1 126 ? 4.940 -3.763 20.844 1.00 95.50 126 ALA A C 1
ATOM 998 O O . ALA A 1 126 ? 5.322 -4.086 21.972 1.00 95.50 126 ALA A O 1
ATOM 999 N N . SER A 1 127 ? 4.532 -2.522 20.564 1.00 96.06 127 SER A N 1
ATOM 1000 C CA . SER A 1 127 ? 4.584 -1.421 21.526 1.00 96.06 127 SER A CA 1
ATOM 1001 C C . SER A 1 127 ? 3.668 -1.651 22.734 1.00 96.06 127 SER A C 1
ATOM 1003 O O . SER A 1 127 ? 2.504 -2.037 22.604 1.00 96.06 127 SER A O 1
ATOM 1005 N N . SER A 1 128 ? 4.181 -1.350 23.931 1.00 93.75 128 SER A N 1
ATOM 1006 C CA . SER A 1 128 ? 3.393 -1.313 25.170 1.00 93.75 128 SER A CA 1
ATOM 1007 C C . SER A 1 128 ? 2.489 -0.079 25.257 1.00 93.75 128 SER A C 1
ATOM 1009 O O . SER A 1 128 ? 1.553 -0.067 26.055 1.00 93.75 128 SER A O 1
ATOM 1011 N N . ASN A 1 129 ? 2.738 0.950 24.440 1.00 95.69 129 ASN A N 1
ATOM 1012 C CA . ASN A 1 129 ? 1.902 2.140 24.389 1.00 95.69 129 ASN A CA 1
ATOM 1013 C C . ASN A 1 129 ? 0.651 1.877 23.533 1.00 95.69 129 ASN A C 1
ATOM 1015 O O . ASN A 1 129 ? 0.727 1.719 22.312 1.00 95.69 129 ASN A O 1
ATOM 1019 N N . THR A 1 130 ? -0.515 1.885 24.182 1.00 92.81 130 THR A N 1
ATOM 1020 C CA . THR A 1 130 ? -1.818 1.640 23.550 1.00 92.81 130 THR A CA 1
ATOM 1021 C C . THR A 1 130 ? -2.127 2.613 22.409 1.00 92.81 130 THR A C 1
ATOM 1023 O O . THR A 1 130 ? -2.692 2.196 21.400 1.00 92.81 130 THR A O 1
ATOM 1026 N N . GLU A 1 131 ? -1.734 3.888 22.505 1.00 92.06 131 GLU A N 1
ATOM 1027 C CA . GLU A 1 131 ? -1.986 4.871 21.441 1.00 92.06 131 GLU A CA 1
ATOM 1028 C C . GLU A 1 131 ? -1.219 4.538 20.161 1.00 92.06 131 GLU A C 1
ATOM 1030 O O . GLU A 1 131 ? -1.764 4.628 19.061 1.00 92.06 131 GLU A O 1
ATOM 1035 N N . TRP A 1 132 ? 0.037 4.113 20.308 1.00 93.88 132 TRP A N 1
ATOM 1036 C CA . TRP A 1 132 ? 0.885 3.698 19.193 1.00 93.88 132 TRP A CA 1
ATOM 1037 C C . TRP A 1 132 ? 0.351 2.410 18.578 1.00 93.88 132 TRP A C 1
ATOM 1039 O O . TRP A 1 132 ? 0.157 2.323 17.364 1.00 93.88 132 TRP A O 1
ATOM 1049 N N . ARG A 1 133 ? 0.009 1.436 19.426 1.00 93.19 133 ARG A N 1
ATOM 1050 C CA . ARG A 1 133 ? -0.537 0.156 18.983 1.00 93.19 133 ARG A CA 1
ATOM 1051 C C . ARG A 1 133 ? -1.851 0.319 18.227 1.00 93.19 133 ARG A C 1
ATOM 1053 O O . ARG A 1 133 ? -2.060 -0.364 17.226 1.00 93.19 133 ARG A O 1
ATOM 1060 N N . ASN A 1 134 ? -2.706 1.265 18.609 1.00 92.12 134 ASN A N 1
ATOM 1061 C CA . ASN A 1 134 ? -3.950 1.564 17.890 1.00 92.12 134 ASN A CA 1
ATOM 1062 C C . ASN A 1 134 ? -3.729 2.084 16.457 1.00 92.12 134 ASN A C 1
ATOM 1064 O O . ASN A 1 134 ? -4.620 1.944 15.624 1.00 92.12 134 ASN A O 1
ATOM 1068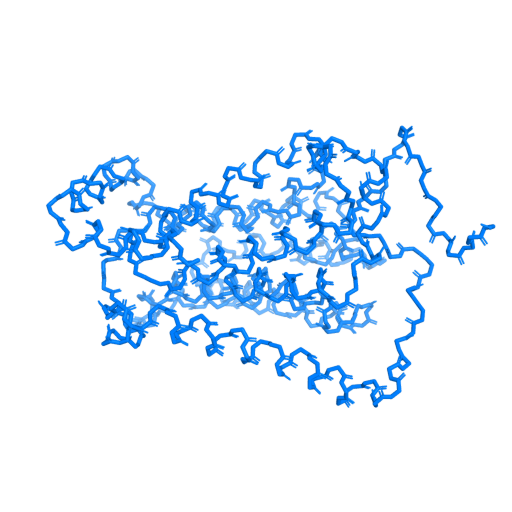 N N . ARG A 1 135 ? -2.543 2.618 16.134 1.00 92.88 135 ARG A N 1
ATOM 1069 C CA . ARG A 1 135 ? -2.204 3.139 14.797 1.00 92.88 135 ARG A CA 1
ATOM 1070 C C . ARG A 1 135 ? -1.526 2.119 13.876 1.00 92.88 135 ARG A C 1
ATOM 1072 O O . ARG A 1 135 ? -1.249 2.441 12.725 1.00 92.88 135 ARG A O 1
ATOM 1079 N N . ARG A 1 136 ? -1.281 0.883 14.328 1.00 95.19 136 ARG A N 1
ATOM 1080 C CA . ARG A 1 136 ? -0.544 -0.144 13.557 1.00 95.19 136 ARG A CA 1
ATOM 1081 C C . ARG A 1 136 ? -1.132 -0.426 12.168 1.00 95.19 136 ARG A C 1
ATOM 1083 O O . ARG A 1 136 ? -0.404 -0.424 11.181 1.00 95.19 136 ARG A O 1
ATOM 1090 N N . PHE A 1 137 ? -2.451 -0.603 12.070 1.00 94.56 137 PHE A N 1
ATOM 1091 C CA . PHE A 1 137 ? -3.124 -0.832 10.786 1.00 94.56 137 PHE A CA 1
ATOM 1092 C C . PHE A 1 137 ? -3.234 0.445 9.954 1.00 94.56 137 PHE A C 1
ATOM 1094 O O . PHE A 1 137 ? -3.251 0.381 8.728 1.00 94.56 137 PHE A O 1
ATOM 1101 N N . GLU A 1 138 ? -3.267 1.613 10.601 1.00 94.25 138 GLU A N 1
ATOM 1102 C CA . GLU A 1 138 ? -3.192 2.887 9.895 1.00 94.25 138 GLU A CA 1
ATOM 1103 C C . GLU A 1 138 ? -1.837 3.030 9.189 1.00 94.25 138 GLU A C 1
ATOM 1105 O O . GLU A 1 138 ? -1.827 3.323 7.997 1.00 94.25 138 GLU A O 1
ATOM 1110 N N . ALA A 1 139 ? -0.721 2.742 9.865 1.00 94.75 139 ALA A N 1
ATOM 1111 C CA . ALA A 1 139 ? 0.615 2.781 9.265 1.00 94.75 139 ALA A CA 1
ATOM 1112 C C . ALA A 1 139 ? 0.747 1.832 8.062 1.00 94.75 139 ALA A C 1
ATOM 1114 O O . ALA A 1 139 ? 1.201 2.240 6.994 1.00 94.75 139 ALA A O 1
ATOM 1115 N N . LEU A 1 140 ? 0.275 0.591 8.207 1.00 94.88 140 LEU A N 1
ATOM 1116 C CA . LEU A 1 140 ? 0.308 -0.409 7.140 1.00 94.88 140 LEU A CA 1
ATOM 1117 C C . LEU A 1 140 ? -0.511 0.029 5.913 1.00 94.88 140 LEU A C 1
ATOM 1119 O O . LEU A 1 140 ? -0.067 -0.094 4.771 1.00 94.88 140 LEU A O 1
ATOM 1123 N N . ARG A 1 141 ? -1.687 0.613 6.160 1.00 95.69 141 ARG A N 1
ATOM 1124 C CA . ARG A 1 141 ? -2.568 1.166 5.127 1.00 95.69 141 ARG A CA 1
ATOM 1125 C C . ARG A 1 141 ? -1.950 2.357 4.403 1.00 95.69 141 ARG A C 1
ATOM 1127 O O . ARG A 1 141 ? -2.097 2.449 3.189 1.00 95.69 141 ARG A O 1
ATOM 1134 N N . TRP A 1 142 ? -1.255 3.245 5.116 1.00 96.00 142 TRP A N 1
ATOM 1135 C CA . TRP A 1 142 ? -0.483 4.324 4.493 1.00 96.00 142 TRP A CA 1
ATOM 1136 C C . TRP A 1 142 ? 0.630 3.778 3.604 1.00 96.00 142 TRP A C 1
ATOM 1138 O O . TRP A 1 142 ? 0.760 4.247 2.479 1.00 96.00 142 TRP A O 1
ATOM 1148 N N . GLY A 1 143 ? 1.363 2.759 4.060 1.00 95.81 143 GLY A N 1
ATOM 1149 C CA . GLY A 1 143 ? 2.396 2.103 3.256 1.00 95.81 143 GLY A CA 1
ATOM 1150 C C . GLY A 1 143 ? 1.860 1.589 1.918 1.00 95.81 143 GLY A C 1
ATOM 1151 O O . GLY A 1 143 ? 2.398 1.944 0.874 1.00 95.81 143 GLY A O 1
ATOM 1152 N N . VAL A 1 144 ? 0.761 0.824 1.935 1.00 96.19 144 VAL A N 1
ATOM 1153 C CA . VAL A 1 144 ? 0.124 0.309 0.705 1.00 96.19 144 VAL A CA 1
ATOM 1154 C C . VAL A 1 144 ? -0.434 1.428 -0.168 1.00 96.19 144 VAL A C 1
ATOM 1156 O O . VAL A 1 144 ? -0.226 1.421 -1.375 1.00 96.19 144 VAL A O 1
ATOM 1159 N N . ALA A 1 145 ? -1.126 2.404 0.420 1.00 96.94 145 ALA A N 1
ATOM 1160 C CA . ALA A 1 145 ? -1.705 3.499 -0.348 1.00 96.94 145 ALA A CA 1
ATOM 1161 C C . ALA A 1 145 ? -0.632 4.328 -1.068 1.00 96.94 145 ALA A C 1
ATOM 1163 O O . ALA A 1 145 ? -0.806 4.658 -2.237 1.00 96.94 145 ALA A O 1
ATOM 1164 N N . ILE A 1 146 ? 0.470 4.651 -0.380 1.00 96.00 146 ILE A N 1
ATOM 1165 C CA . ILE A 1 146 ? 1.589 5.398 -0.962 1.00 96.00 146 ILE A CA 1
ATOM 1166 C C . ILE A 1 146 ? 2.262 4.576 -2.060 1.00 96.00 146 ILE A C 1
ATOM 1168 O O . ILE A 1 146 ? 2.467 5.123 -3.135 1.00 96.00 146 ILE A O 1
ATOM 1172 N N . ALA A 1 147 ? 2.538 3.290 -1.825 1.00 94.31 147 ALA A N 1
ATOM 1173 C CA . ALA A 1 147 ? 3.139 2.404 -2.822 1.00 94.31 147 ALA A CA 1
ATOM 1174 C C . ALA A 1 147 ? 2.305 2.332 -4.115 1.00 94.31 147 ALA A C 1
ATOM 1176 O O . ALA A 1 147 ? 2.827 2.578 -5.195 1.00 94.31 147 ALA A O 1
ATOM 1177 N N . LEU A 1 148 ? 0.989 2.106 -4.005 1.00 94.94 148 LEU A N 1
ATOM 1178 C CA . LEU A 1 148 ? 0.089 2.060 -5.167 1.00 94.94 148 LEU A CA 1
ATOM 1179 C C . LEU A 1 148 ? 0.019 3.406 -5.902 1.00 94.94 148 LEU A C 1
ATOM 1181 O O . LEU A 1 148 ? 0.062 3.460 -7.128 1.00 94.94 148 LEU A O 1
ATOM 1185 N N . MET A 1 149 ? -0.087 4.516 -5.163 1.00 96.75 149 MET A N 1
ATOM 1186 C CA . MET A 1 149 ? -0.113 5.848 -5.775 1.00 96.75 149 MET A CA 1
ATOM 1187 C C . MET A 1 149 ? 1.226 6.200 -6.433 1.00 96.75 149 MET A C 1
ATOM 1189 O O . MET A 1 149 ? 1.223 6.838 -7.481 1.00 96.75 149 MET A O 1
ATOM 1193 N N . TRP A 1 150 ? 2.352 5.772 -5.864 1.00 94.56 150 TRP A N 1
ATOM 1194 C CA . TRP A 1 150 ? 3.675 5.973 -6.447 1.00 94.56 150 TRP A CA 1
ATOM 1195 C C . TRP A 1 150 ? 3.853 5.156 -7.732 1.00 94.56 150 TRP A C 1
ATOM 1197 O O . TRP A 1 150 ? 4.061 5.753 -8.785 1.00 94.56 150 TRP A O 1
ATOM 1207 N N . SER A 1 151 ? 3.621 3.840 -7.685 1.00 90.81 151 SER A N 1
ATOM 1208 C CA . SER A 1 151 ? 3.733 2.945 -8.850 1.00 90.81 151 SER A CA 1
ATOM 1209 C C . SER A 1 151 ? 2.799 3.346 -9.996 1.00 90.81 151 SER A C 1
ATOM 1211 O O . SER A 1 151 ? 3.104 3.213 -11.185 1.00 90.81 151 SER A O 1
ATOM 1213 N N . SER A 1 152 ? 1.639 3.922 -9.669 1.00 93.88 152 SER A N 1
ATOM 1214 C CA . SER A 1 152 ? 0.735 4.437 -10.693 1.00 93.88 152 SER A CA 1
ATOM 1215 C C . SER A 1 152 ? 1.300 5.638 -11.464 1.00 93.88 152 SER A C 1
ATOM 1217 O O . SER A 1 152 ? 0.949 5.803 -12.631 1.00 93.88 152 SER A O 1
ATOM 1219 N N . LEU A 1 153 ? 2.187 6.451 -10.863 1.00 92.88 153 LEU A N 1
ATOM 1220 C CA . LEU A 1 153 ? 2.843 7.569 -11.552 1.00 92.88 153 LEU A CA 1
ATOM 1221 C C . LEU A 1 153 ? 3.794 7.098 -12.649 1.00 92.88 153 LEU A C 1
ATOM 1223 O O . LEU A 1 153 ? 3.878 7.745 -13.692 1.00 92.88 153 LEU A O 1
ATOM 1227 N N . GLU A 1 154 ? 4.433 5.945 -12.466 1.00 88.94 154 GLU A N 1
ATOM 1228 C CA . GLU A 1 154 ? 5.328 5.361 -13.467 1.00 88.94 154 GLU A CA 1
ATOM 1229 C C . GLU A 1 154 ? 4.592 5.033 -14.769 1.00 88.94 154 GLU A C 1
ATOM 1231 O O . GLU A 1 154 ? 5.141 5.199 -15.853 1.00 88.94 154 GLU A O 1
ATOM 1236 N N . LYS A 1 155 ? 3.303 4.678 -14.692 1.00 89.62 155 LYS A N 1
ATOM 1237 C CA . LYS A 1 155 ? 2.457 4.429 -15.874 1.00 89.62 155 LYS A CA 1
ATOM 1238 C C . LYS A 1 155 ? 2.171 5.698 -16.684 1.00 89.62 155 LYS A C 1
ATOM 1240 O O . LYS A 1 155 ? 1.808 5.600 -17.854 1.00 89.62 155 LYS A O 1
ATOM 1245 N N . PHE A 1 156 ? 2.329 6.879 -16.081 1.00 90.06 156 PHE A N 1
ATOM 1246 C CA . PHE A 1 156 ? 2.243 8.165 -16.781 1.00 90.06 156 PHE A CA 1
ATOM 1247 C C . PHE A 1 156 ? 3.615 8.675 -17.222 1.00 90.06 156 PHE A C 1
ATOM 1249 O O . PHE A 1 156 ? 3.721 9.252 -18.301 1.00 90.06 156 PHE A O 1
ATOM 1256 N N . ALA A 1 157 ? 4.643 8.495 -16.391 1.00 86.81 157 ALA A N 1
ATOM 1257 C CA . ALA A 1 157 ? 5.993 8.974 -16.672 1.00 86.81 157 ALA A CA 1
ATOM 1258 C C . ALA A 1 157 ? 6.699 8.124 -17.739 1.00 86.81 157 ALA A C 1
ATOM 1260 O O . ALA A 1 157 ? 7.334 8.673 -18.636 1.00 86.81 157 ALA A O 1
ATOM 1261 N N . TYR A 1 158 ? 6.540 6.801 -17.666 1.00 87.19 158 TYR A N 1
ATOM 1262 C CA . TYR A 1 158 ? 7.242 5.815 -18.486 1.00 87.19 158 TYR A CA 1
ATOM 1263 C C . TYR A 1 158 ? 6.290 4.713 -18.994 1.00 87.19 158 TYR A C 1
ATOM 1265 O O . TYR A 1 158 ? 6.471 3.533 -18.682 1.00 87.19 158 TYR A O 1
ATOM 1273 N N . PRO A 1 159 ? 5.265 5.052 -19.804 1.00 86.56 159 PRO A N 1
ATOM 1274 C CA . PRO A 1 159 ? 4.306 4.066 -20.315 1.00 86.56 159 PRO A CA 1
ATOM 1275 C C . PRO A 1 159 ? 4.975 2.945 -21.129 1.00 86.56 159 PRO A C 1
ATOM 1277 O O . PRO A 1 159 ? 4.512 1.803 -21.104 1.00 86.56 159 PRO A O 1
ATOM 1280 N N . ASP A 1 160 ? 6.097 3.245 -21.788 1.00 84.94 160 ASP A N 1
ATOM 1281 C CA . ASP A 1 160 ? 6.849 2.300 -22.616 1.00 84.94 160 ASP A CA 1
ATOM 1282 C C . ASP A 1 160 ? 7.372 1.088 -21.817 1.00 84.94 160 ASP A C 1
ATOM 1284 O O . ASP A 1 160 ? 7.469 -0.010 -22.369 1.00 84.94 160 ASP A O 1
ATOM 1288 N N . TRP A 1 161 ? 7.628 1.230 -20.506 1.00 85.25 161 TRP A N 1
ATOM 1289 C CA . TRP A 1 161 ? 8.045 0.120 -19.627 1.00 85.25 161 TRP A CA 1
ATOM 1290 C C . TRP A 1 161 ? 6.978 -0.980 -19.498 1.00 85.25 161 TRP A C 1
ATOM 1292 O O . TRP A 1 161 ? 7.279 -2.125 -19.153 1.00 85.25 161 TRP A O 1
ATOM 1302 N N . PHE A 1 162 ? 5.723 -0.651 -19.809 1.00 86.62 162 PHE A N 1
ATOM 1303 C CA . PHE A 1 162 ? 4.585 -1.566 -19.752 1.00 86.62 162 PHE A CA 1
ATOM 1304 C C . PHE A 1 162 ? 4.188 -2.100 -21.138 1.00 86.62 162 PHE A C 1
ATOM 1306 O O . PHE A 1 162 ? 3.315 -2.963 -21.239 1.00 86.62 162 PHE A O 1
ATOM 1313 N N . TYR A 1 163 ? 4.821 -1.646 -22.226 1.00 88.00 163 TYR A N 1
ATOM 1314 C CA . TYR A 1 163 ? 4.510 -2.146 -23.570 1.00 88.00 163 TYR A CA 1
ATOM 1315 C C . TYR A 1 163 ? 4.824 -3.626 -23.765 1.00 88.00 163 TYR A C 1
ATOM 1317 O O . TYR A 1 163 ? 3.971 -4.301 -24.350 1.00 88.00 163 TYR A O 1
ATOM 1325 N N . PRO A 1 164 ? 5.964 -4.164 -23.283 1.00 87.88 164 PRO A N 1
ATOM 1326 C CA . PRO A 1 164 ? 6.237 -5.591 -23.409 1.00 87.88 164 PRO A CA 1
ATOM 1327 C C . PRO A 1 164 ? 5.125 -6.434 -22.781 1.00 87.88 164 PRO A C 1
ATOM 1329 O O . PRO A 1 164 ? 4.673 -7.400 -23.387 1.00 87.88 164 PRO A O 1
ATOM 1332 N N . LEU A 1 165 ? 4.590 -5.988 -21.638 1.00 84.94 165 LEU A N 1
ATOM 1333 C CA . LEU A 1 165 ? 3.503 -6.673 -20.948 1.00 84.94 165 LEU A CA 1
ATOM 1334 C C . LEU A 1 165 ? 2.231 -6.748 -21.800 1.00 84.94 165 LEU A C 1
ATOM 1336 O O . LEU A 1 165 ? 1.599 -7.797 -21.904 1.00 84.94 165 LEU A O 1
ATOM 1340 N N . VAL A 1 166 ? 1.848 -5.633 -22.422 1.00 87.69 166 VAL A N 1
ATOM 1341 C CA . VAL A 1 166 ? 0.649 -5.581 -23.268 1.00 87.69 166 VAL A CA 1
ATOM 1342 C C . VAL A 1 166 ? 0.823 -6.413 -24.540 1.00 87.69 166 VAL A C 1
ATOM 1344 O O . VAL A 1 166 ? -0.140 -7.018 -25.009 1.00 87.69 166 VAL A O 1
ATOM 1347 N N . VAL A 1 167 ? 2.038 -6.472 -25.089 1.00 87.62 167 VAL A N 1
ATOM 1348 C CA . VAL A 1 167 ? 2.354 -7.334 -26.237 1.00 87.62 167 VAL A CA 1
ATOM 1349 C C . VAL A 1 167 ? 2.271 -8.811 -25.847 1.00 87.62 167 VAL A C 1
ATOM 1351 O O . VAL A 1 167 ? 1.712 -9.605 -26.599 1.00 87.62 167 VAL A O 1
ATOM 1354 N N . GLU A 1 168 ? 2.783 -9.174 -24.671 1.00 85.38 168 GLU A N 1
ATOM 1355 C CA . GLU A 1 168 ? 2.777 -10.551 -24.175 1.00 85.38 168 GLU A CA 1
ATOM 1356 C C . GLU A 1 168 ? 1.368 -11.030 -23.780 1.00 85.38 168 GLU A C 1
ATOM 1358 O O . GLU A 1 168 ? 1.011 -12.195 -23.970 1.00 85.38 168 GLU A O 1
ATOM 1363 N N . LYS A 1 169 ? 0.549 -10.130 -23.226 1.00 87.81 169 LYS A N 1
ATOM 1364 C CA . LYS A 1 169 ? -0.777 -10.427 -22.666 1.00 87.81 169 LYS A CA 1
ATOM 1365 C C . LYS A 1 169 ? -1.831 -9.445 -23.213 1.00 87.81 169 LYS A C 1
ATOM 1367 O O . LYS A 1 169 ? -2.401 -8.656 -22.454 1.00 87.81 169 LYS A O 1
ATOM 1372 N N . PRO A 1 170 ? -2.167 -9.503 -24.517 1.00 87.81 170 PRO A N 1
ATOM 1373 C CA . PRO A 1 170 ? -3.028 -8.508 -25.168 1.00 87.81 170 PRO A CA 1
ATOM 1374 C C . PRO A 1 170 ? -4.469 -8.488 -24.640 1.00 87.81 170 PRO A C 1
ATOM 1376 O O . PRO A 1 170 ? -5.154 -7.474 -24.748 1.00 87.81 170 PRO A O 1
ATOM 1379 N N . PHE A 1 171 ? -4.940 -9.577 -24.023 1.00 88.31 171 PHE A N 1
ATOM 1380 C CA . PHE A 1 171 ? -6.272 -9.624 -23.409 1.00 88.31 171 PHE A CA 1
ATOM 1381 C C . PHE A 1 171 ? -6.433 -8.631 -22.245 1.00 88.31 171 PHE A C 1
ATOM 1383 O O . PHE A 1 171 ? -7.563 -8.248 -21.945 1.00 88.31 171 PHE A O 1
ATOM 1390 N N . LEU A 1 172 ? -5.336 -8.183 -21.616 1.00 87.19 172 LEU A N 1
ATOM 1391 C CA . LEU A 1 172 ? -5.376 -7.222 -20.508 1.00 87.19 172 LEU A CA 1
ATOM 1392 C C . LEU A 1 172 ? -6.013 -5.891 -20.914 1.00 87.19 172 LEU A C 1
ATOM 1394 O O . LEU A 1 172 ? -6.657 -5.251 -20.088 1.00 87.19 172 LEU A O 1
ATOM 1398 N N . THR A 1 173 ? -5.885 -5.487 -22.182 1.00 90.12 173 THR A N 1
ATOM 1399 C CA . THR A 1 173 ? -6.428 -4.204 -22.646 1.00 90.12 173 THR A CA 1
ATOM 1400 C C . THR A 1 173 ? -7.917 -4.252 -22.965 1.00 90.12 173 THR A C 1
ATOM 1402 O O . THR A 1 173 ? -8.493 -3.220 -23.306 1.00 90.12 173 THR A O 1
ATOM 1405 N N . PHE A 1 174 ? -8.554 -5.428 -22.905 1.00 89.00 174 PHE A N 1
ATOM 1406 C CA . PHE A 1 174 ? -9.935 -5.637 -23.357 1.00 89.00 174 PHE A CA 1
ATOM 1407 C C . PHE A 1 174 ? -10.192 -5.111 -24.784 1.00 89.00 174 PHE A C 1
ATOM 1409 O O . PHE A 1 174 ? -11.281 -4.637 -25.100 1.00 89.00 1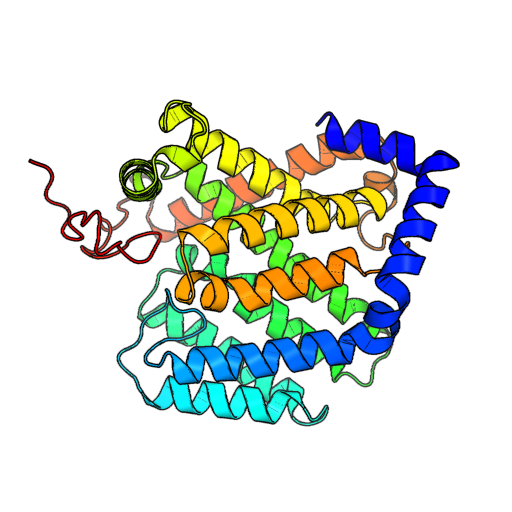74 PHE A O 1
ATOM 1416 N N . GLY A 1 175 ? -9.173 -5.170 -25.651 1.00 90.00 175 GLY A N 1
ATOM 1417 C CA . GLY A 1 175 ? -9.235 -4.677 -27.030 1.00 90.00 175 GLY A CA 1
ATOM 1418 C C . GLY A 1 175 ? -8.974 -3.176 -27.191 1.00 90.00 175 GLY A C 1
ATOM 1419 O O . GLY A 1 175 ? -8.997 -2.676 -28.314 1.00 90.00 175 GLY A O 1
ATOM 1420 N N . MET A 1 176 ? -8.697 -2.446 -26.106 1.00 93.06 176 MET A N 1
ATOM 1421 C CA . MET A 1 176 ? -8.285 -1.044 -26.181 1.00 93.06 176 MET A CA 1
ATOM 1422 C C . MET A 1 176 ? -6.827 -0.912 -26.661 1.00 93.06 176 MET A C 1
ATOM 1424 O O . MET A 1 176 ? -6.002 -1.792 -26.387 1.00 93.06 176 MET A O 1
ATOM 1428 N N . PRO A 1 177 ? -6.467 0.202 -27.327 1.00 93.12 177 PRO A N 1
ATOM 1429 C CA . PRO A 1 177 ? -5.073 0.524 -27.619 1.00 93.12 177 PRO A CA 1
ATOM 1430 C C . PRO A 1 177 ? -4.239 0.650 -26.337 1.00 93.12 177 PRO A C 1
ATOM 1432 O O . PRO A 1 177 ? -4.704 1.213 -25.342 1.00 93.12 177 PRO A O 1
ATOM 1435 N N . ARG A 1 178 ? -2.989 0.174 -26.365 1.00 89.81 178 ARG A N 1
ATOM 1436 C CA . ARG A 1 178 ? -2.081 0.187 -25.199 1.00 89.81 178 ARG A CA 1
ATOM 1437 C C . ARG A 1 178 ? -1.848 1.595 -24.635 1.00 89.81 178 ARG A C 1
ATOM 1439 O O . ARG A 1 178 ? -1.869 1.766 -23.420 1.00 89.81 178 ARG A O 1
ATOM 1446 N N . ASP A 1 179 ? -1.755 2.592 -25.515 1.00 89.38 179 ASP A N 1
ATOM 1447 C CA . ASP A 1 179 ? -1.517 4.001 -25.166 1.00 89.38 179 ASP A CA 1
ATOM 1448 C C . ASP A 1 179 ? -2.725 4.637 -24.454 1.00 89.38 179 ASP A C 1
ATOM 1450 O O . ASP A 1 179 ? -2.609 5.673 -23.806 1.00 89.38 179 ASP A O 1
ATOM 1454 N N . VAL A 1 180 ? -3.898 4.002 -24.551 1.00 90.75 180 VAL A N 1
ATOM 1455 C CA . VAL A 1 180 ? -5.107 4.372 -23.804 1.00 90.75 180 VAL A CA 1
ATOM 1456 C C . VAL A 1 180 ? -5.197 3.557 -22.513 1.00 90.75 180 VAL A C 1
ATOM 1458 O O . VAL A 1 180 ? -5.455 4.105 -21.443 1.00 90.75 180 VAL A O 1
ATOM 1461 N N . PHE A 1 181 ? -4.952 2.248 -22.599 1.00 92.69 181 PHE A N 1
ATOM 1462 C CA . PHE A 1 181 ? -5.080 1.330 -21.471 1.00 92.69 181 PHE A CA 1
ATOM 1463 C C . PHE A 1 181 ? -4.095 1.625 -20.331 1.00 92.69 181 PHE A C 1
ATOM 1465 O O . PHE A 1 181 ? -4.515 1.670 -19.176 1.00 92.69 181 PHE A O 1
ATOM 1472 N N . ILE A 1 182 ? -2.809 1.845 -20.628 1.00 91.88 182 ILE A N 1
ATOM 1473 C CA . ILE A 1 182 ? -1.766 2.001 -19.598 1.00 91.88 182 ILE A CA 1
ATOM 1474 C C . ILE A 1 182 ? -2.023 3.235 -18.711 1.00 91.88 182 ILE A C 1
ATOM 1476 O O . ILE A 1 182 ? -2.095 3.070 -17.488 1.00 91.88 182 ILE A O 1
ATOM 1480 N N . PRO A 1 183 ? -2.277 4.443 -19.259 1.00 92.31 183 PRO A N 1
ATOM 1481 C CA . PRO A 1 183 ? -2.643 5.594 -18.434 1.00 92.31 183 PRO A CA 1
ATOM 1482 C C . PRO A 1 183 ? -3.954 5.388 -17.668 1.00 92.31 183 PRO A C 1
ATOM 1484 O O . PRO A 1 183 ? -4.067 5.802 -16.515 1.00 92.31 183 PRO A O 1
ATOM 1487 N N . MET A 1 184 ? -4.953 4.723 -18.265 1.00 92.75 184 MET A N 1
ATOM 1488 C CA . MET A 1 184 ? -6.209 4.410 -17.572 1.00 92.75 184 MET A CA 1
ATOM 1489 C C . MET A 1 184 ? -5.992 3.485 -16.370 1.00 92.75 184 MET A C 1
ATOM 1491 O O . MET A 1 184 ? -6.591 3.712 -15.316 1.00 92.75 184 MET A O 1
ATOM 1495 N N . ALA A 1 185 ? -5.121 2.481 -16.504 1.00 92.50 185 ALA A N 1
ATOM 1496 C CA . ALA A 1 185 ? -4.721 1.615 -15.402 1.00 92.50 185 ALA A CA 1
ATOM 1497 C C . ALA A 1 185 ? -4.023 2.421 -14.294 1.00 92.50 185 ALA A C 1
ATOM 1499 O O . ALA A 1 185 ? -4.376 2.265 -13.126 1.00 92.50 185 ALA A O 1
ATOM 1500 N N . GLY A 1 186 ? -3.135 3.356 -14.657 1.00 94.00 186 GLY A N 1
ATOM 1501 C CA . GLY A 1 186 ? -2.526 4.300 -13.715 1.00 94.00 186 GLY A CA 1
ATOM 1502 C C . GLY A 1 186 ? -3.561 5.145 -12.962 1.00 94.00 186 GLY A C 1
ATOM 1503 O O . GLY A 1 186 ? -3.521 5.233 -11.737 1.00 94.00 186 GLY A O 1
ATOM 1504 N N . VAL A 1 187 ? -4.564 5.705 -13.650 1.00 94.81 187 VAL A N 1
ATOM 1505 C CA . VAL A 1 187 ? -5.645 6.465 -12.988 1.00 94.81 187 VAL A CA 1
ATOM 1506 C C . VAL A 1 187 ? -6.434 5.576 -12.022 1.00 94.81 187 VAL A C 1
ATOM 1508 O O . VAL A 1 187 ? -6.755 5.996 -10.904 1.00 94.81 187 VAL A O 1
ATOM 1511 N N . ALA A 1 188 ? -6.777 4.357 -12.441 1.00 93.69 188 ALA A N 1
ATOM 1512 C CA . ALA A 1 188 ? -7.527 3.419 -11.615 1.00 93.69 188 ALA A CA 1
ATOM 1513 C C . ALA A 1 188 ? -6.745 3.055 -10.342 1.00 93.69 188 ALA A C 1
ATOM 1515 O O . ALA A 1 188 ? -7.283 3.157 -9.240 1.00 93.69 188 ALA A O 1
ATOM 1516 N N . GLU A 1 189 ? -5.467 2.710 -10.479 1.00 94.75 189 GLU A N 1
ATOM 1517 C CA . GLU A 1 189 ? -4.585 2.367 -9.366 1.00 94.75 189 GLU A CA 1
ATOM 1518 C C . GLU A 1 189 ? -4.374 3.543 -8.406 1.00 94.75 189 GLU A C 1
ATOM 1520 O O . GLU A 1 189 ? -4.619 3.395 -7.206 1.00 94.75 189 GLU A O 1
ATOM 1525 N N . PHE A 1 190 ? -4.041 4.734 -8.925 1.00 96.69 190 PHE A N 1
ATOM 1526 C CA . PHE A 1 190 ? -3.861 5.9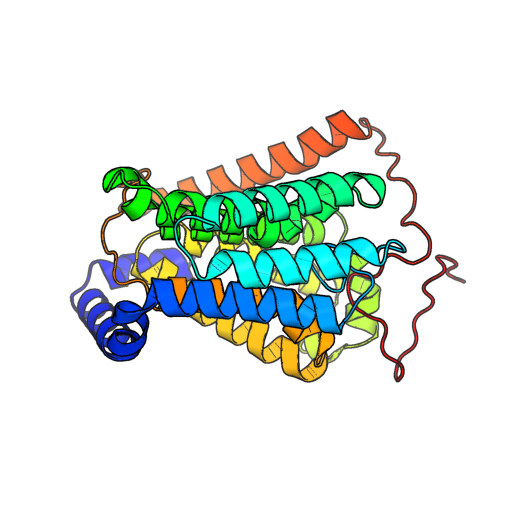39 -8.110 1.00 96.69 190 PHE A CA 1
ATOM 1527 C C . PHE A 1 190 ? -5.114 6.235 -7.286 1.00 96.69 190 PHE A C 1
ATOM 1529 O O . PHE A 1 190 ? -5.062 6.472 -6.077 1.00 96.69 190 PHE A O 1
ATOM 1536 N N . THR A 1 191 ? -6.278 6.221 -7.943 1.00 96.19 191 THR A N 1
ATOM 1537 C CA . THR A 1 191 ? -7.538 6.558 -7.281 1.00 96.19 191 THR A CA 1
ATOM 1538 C C . THR A 1 191 ? -7.929 5.510 -6.246 1.00 96.19 191 THR A C 1
ATOM 1540 O O . THR A 1 191 ? -8.341 5.884 -5.150 1.00 96.19 191 THR A O 1
ATOM 1543 N N . MET A 1 192 ? -7.761 4.216 -6.515 1.00 96.25 192 MET A N 1
ATOM 1544 C CA . MET A 1 192 ? -8.024 3.182 -5.511 1.00 96.25 192 MET A CA 1
ATOM 1545 C C . MET A 1 192 ? -7.043 3.257 -4.332 1.00 96.25 192 MET A C 1
ATOM 1547 O O . MET A 1 192 ? -7.492 3.158 -3.189 1.00 96.25 192 MET A O 1
ATOM 1551 N N . GLY A 1 193 ? -5.755 3.523 -4.582 1.00 96.62 193 GLY A N 1
ATOM 1552 C CA . GLY A 1 193 ? -4.750 3.783 -3.546 1.00 96.62 193 GLY A CA 1
ATOM 1553 C C . GLY A 1 193 ? -5.129 4.971 -2.657 1.00 96.62 193 GLY A C 1
ATOM 1554 O O . GLY A 1 193 ? -5.163 4.848 -1.433 1.00 96.62 193 GLY A O 1
ATOM 1555 N N . PHE A 1 194 ? -5.547 6.090 -3.256 1.00 97.00 194 PHE A N 1
ATOM 1556 C CA . PHE A 1 194 ? -6.116 7.232 -2.530 1.00 97.00 194 PHE A CA 1
ATOM 1557 C C . PHE A 1 194 ? -7.363 6.842 -1.721 1.00 97.00 194 PHE A C 1
ATOM 1559 O O . PHE A 1 194 ? -7.523 7.250 -0.566 1.00 97.00 194 PHE A O 1
ATOM 1566 N N . GLY A 1 195 ? -8.240 6.017 -2.299 1.00 96.81 195 GLY A N 1
ATOM 1567 C CA . GLY A 1 195 ? -9.454 5.527 -1.652 1.00 96.81 195 GLY A CA 1
ATOM 1568 C C . GLY A 1 195 ? -9.187 4.782 -0.351 1.00 96.81 195 GLY A C 1
ATOM 1569 O O . GLY A 1 195 ? -9.922 4.990 0.617 1.00 96.81 195 GLY A O 1
ATOM 1570 N N . LEU A 1 196 ? -8.079 4.035 -0.260 1.00 96.81 196 LEU A N 1
ATOM 1571 C CA . LEU A 1 196 ? -7.656 3.382 0.982 1.00 96.81 196 LEU A CA 1
ATOM 1572 C C . LEU A 1 196 ? -7.476 4.376 2.141 1.00 96.81 196 LEU A C 1
ATOM 1574 O O . LEU A 1 196 ? -7.638 4.007 3.302 1.00 96.81 196 LEU A O 1
ATOM 1578 N N . LEU A 1 197 ? -7.183 5.647 1.867 1.00 95.38 197 LEU A N 1
ATOM 1579 C CA . LEU A 1 197 ? -6.953 6.675 2.885 1.00 95.38 197 LEU A CA 1
ATOM 1580 C C . LEU A 1 197 ? -8.190 7.510 3.213 1.00 95.38 197 LEU A C 1
ATOM 1582 O O . LEU A 1 197 ? -8.124 8.361 4.108 1.00 95.38 197 LEU A O 1
ATOM 1586 N N . TRP A 1 198 ? -9.311 7.288 2.532 1.00 95.31 198 TRP A N 1
ATOM 1587 C CA . TRP A 1 198 ? -10.494 8.128 2.666 1.00 95.31 198 TRP A CA 1
ATOM 1588 C C . TRP A 1 198 ? -11.440 7.663 3.791 1.00 95.31 198 TRP A C 1
ATOM 1590 O O . TRP A 1 198 ? -10.993 7.185 4.837 1.00 95.31 198 TRP A O 1
ATOM 1600 N N . THR A 1 199 ? -12.747 7.885 3.631 1.00 94.69 199 THR A N 1
ATOM 1601 C CA . THR A 1 199 ? -13.787 7.490 4.591 1.00 94.69 199 THR A CA 1
ATOM 1602 C C . THR A 1 199 ? -13.999 5.971 4.623 1.00 94.69 199 THR A C 1
ATOM 1604 O O . THR A 1 199 ? -13.598 5.284 3.681 1.00 94.69 199 THR A O 1
ATOM 1607 N N . PRO A 1 200 ? -14.611 5.411 5.688 1.00 94.81 200 PRO A N 1
ATOM 1608 C CA . PRO A 1 200 ? -14.682 3.964 5.886 1.00 94.81 200 PRO A CA 1
ATOM 1609 C C . PRO A 1 200 ? -15.306 3.185 4.726 1.00 94.81 200 PRO A C 1
ATOM 1611 O O . PRO A 1 200 ? -14.768 2.139 4.364 1.00 94.81 200 PRO A O 1
ATOM 1614 N N . LEU A 1 201 ? -16.397 3.678 4.124 1.00 95.19 201 LEU A N 1
ATOM 1615 C CA . LEU A 1 201 ? -17.055 2.964 3.027 1.00 95.19 201 LEU A CA 1
ATOM 1616 C C . LEU A 1 201 ? -16.188 2.979 1.767 1.00 95.19 201 LEU A C 1
ATOM 1618 O O . LEU A 1 201 ? -15.941 1.930 1.178 1.00 95.19 201 LEU A O 1
ATOM 1622 N N . ILE A 1 202 ? -15.661 4.152 1.405 1.00 96.38 202 ILE A N 1
ATOM 1623 C CA . ILE A 1 202 ? -14.761 4.316 0.256 1.00 96.38 202 ILE A CA 1
ATOM 1624 C C . ILE A 1 202 ? -13.521 3.438 0.421 1.00 96.38 202 ILE A C 1
ATOM 1626 O O . ILE A 1 202 ? -13.208 2.661 -0.472 1.00 96.38 202 ILE A O 1
ATOM 1630 N N . ARG A 1 203 ? -12.876 3.485 1.590 1.00 96.88 203 ARG A N 1
ATOM 1631 C CA . ARG A 1 203 ? -11.701 2.668 1.908 1.00 96.88 203 ARG A CA 1
ATOM 1632 C C . ARG A 1 203 ? -11.956 1.180 1.704 1.00 96.88 203 ARG A C 1
ATOM 1634 O O . ARG A 1 203 ? -11.157 0.515 1.051 1.00 96.88 203 ARG A O 1
ATOM 1641 N N . ARG A 1 204 ? -13.044 0.648 2.268 1.00 97.00 204 ARG A N 1
ATOM 1642 C CA . ARG A 1 204 ? -13.332 -0.794 2.212 1.00 97.00 204 ARG A CA 1
ATOM 1643 C C . ARG A 1 204 ? -13.713 -1.240 0.807 1.00 97.00 204 ARG A C 1
ATOM 1645 O O . ARG A 1 204 ? -13.242 -2.279 0.364 1.00 97.00 204 ARG A O 1
ATOM 1652 N N . LEU A 1 205 ? -14.502 -0.446 0.084 1.00 96.88 205 LEU A N 1
ATOM 1653 C CA . LEU A 1 205 ? -14.872 -0.764 -1.295 1.00 96.88 205 LEU A CA 1
ATOM 1654 C C . LEU A 1 205 ? -13.681 -0.648 -2.255 1.00 96.88 205 LEU A C 1
ATOM 1656 O O . LEU A 1 205 ? -13.532 -1.503 -3.123 1.00 96.88 205 LEU A O 1
ATOM 1660 N N . SER A 1 206 ? -12.795 0.339 -2.073 1.00 97.62 206 SER A N 1
ATOM 1661 C CA . SER A 1 206 ? -11.530 0.419 -2.815 1.00 97.62 206 SER A CA 1
ATOM 1662 C C . SER A 1 206 ? -10.632 -0.783 -2.529 1.00 97.62 206 SER A C 1
ATOM 1664 O O . SER A 1 206 ? -10.065 -1.344 -3.460 1.00 97.62 206 SER A O 1
ATOM 1666 N N . ALA A 1 207 ? -10.547 -1.228 -1.271 1.00 98.00 207 ALA A N 1
ATOM 1667 C CA . ALA A 1 207 ? -9.804 -2.433 -0.918 1.00 98.00 207 ALA A CA 1
ATOM 1668 C C . ALA A 1 207 ? -10.401 -3.693 -1.570 1.00 98.00 207 ALA A C 1
ATOM 1670 O O . ALA A 1 207 ? -9.670 -4.482 -2.155 1.00 98.00 207 ALA A O 1
ATOM 1671 N N . ILE A 1 208 ? -11.726 -3.861 -1.548 1.00 97.69 208 ILE A N 1
ATOM 1672 C CA . ILE A 1 208 ? -12.396 -4.988 -2.217 1.00 97.69 208 ILE A CA 1
ATOM 1673 C C . ILE A 1 208 ? -12.132 -4.964 -3.730 1.00 97.69 208 ILE A C 1
ATOM 1675 O O . ILE A 1 208 ? -11.789 -5.996 -4.303 1.00 97.69 208 ILE A O 1
ATOM 1679 N N . ALA A 1 209 ? -12.242 -3.797 -4.373 1.00 96.81 209 ALA A N 1
ATOM 1680 C CA . ALA A 1 209 ? -11.969 -3.647 -5.801 1.00 96.81 209 ALA A CA 1
ATOM 1681 C C . ALA A 1 209 ? -10.514 -4.002 -6.149 1.00 96.81 209 ALA A C 1
ATOM 1683 O O . ALA A 1 209 ? -10.284 -4.794 -7.061 1.00 96.81 209 ALA A O 1
ATOM 1684 N N . LEU A 1 210 ? -9.543 -3.489 -5.384 1.00 96.56 210 LEU A N 1
ATOM 1685 C CA . LEU A 1 210 ? -8.133 -3.846 -5.549 1.00 96.56 210 LEU A CA 1
ATOM 1686 C C . LEU A 1 210 ? -7.919 -5.348 -5.358 1.00 96.56 210 LEU A C 1
ATOM 1688 O O . LEU A 1 210 ? -7.285 -5.979 -6.193 1.00 96.56 210 LEU A O 1
ATOM 1692 N N . PHE A 1 211 ? -8.487 -5.948 -4.310 1.00 96.62 211 PHE A N 1
ATOM 1693 C CA . PHE A 1 211 ? -8.332 -7.379 -4.059 1.00 96.62 211 PHE A CA 1
ATOM 1694 C C . PHE A 1 211 ? -8.840 -8.231 -5.227 1.00 96.62 211 PHE A C 1
ATOM 1696 O O . PHE A 1 211 ? -8.171 -9.187 -5.619 1.00 96.62 211 PHE A O 1
ATOM 1703 N N . ILE A 1 212 ? -9.983 -7.865 -5.818 1.00 95.94 212 ILE A N 1
ATOM 1704 C CA . ILE A 1 212 ? -10.519 -8.528 -7.014 1.00 95.94 212 ILE A CA 1
ATOM 1705 C C . ILE A 1 212 ? -9.542 -8.390 -8.187 1.00 95.94 212 ILE A C 1
ATOM 1707 O O . ILE A 1 212 ? -9.246 -9.388 -8.841 1.00 95.94 212 ILE A O 1
ATOM 1711 N N . ILE A 1 213 ? -9.018 -7.188 -8.440 1.00 92.56 213 ILE A N 1
ATOM 1712 C CA . ILE A 1 213 ? -8.090 -6.927 -9.551 1.00 92.56 213 ILE A CA 1
ATOM 1713 C C . ILE A 1 213 ? -6.788 -7.718 -9.382 1.00 92.56 213 ILE A C 1
ATOM 1715 O O . ILE A 1 213 ? -6.426 -8.466 -10.286 1.00 92.56 213 ILE A O 1
ATOM 1719 N N . PHE A 1 214 ? -6.132 -7.631 -8.221 1.00 92.25 214 PHE A N 1
ATOM 1720 C CA . PHE A 1 214 ? -4.897 -8.372 -7.941 1.00 92.25 214 PHE A CA 1
ATOM 1721 C C . PHE A 1 214 ? -5.117 -9.888 -8.014 1.00 92.25 214 PHE A C 1
ATOM 1723 O O . PHE A 1 214 ? -4.346 -10.595 -8.652 1.00 92.25 214 PHE A O 1
ATOM 1730 N N . THR A 1 215 ? -6.213 -10.403 -7.448 1.00 93.00 215 THR A N 1
ATOM 1731 C CA . THR A 1 215 ? -6.526 -11.842 -7.532 1.00 93.00 215 THR A CA 1
ATOM 1732 C C . THR A 1 215 ? -6.780 -12.284 -8.973 1.00 93.00 215 THR A C 1
ATOM 1734 O O . THR A 1 215 ? -6.376 -13.375 -9.370 1.00 93.00 215 THR A O 1
ATOM 1737 N N . THR A 1 216 ? -7.427 -11.435 -9.774 1.00 90.69 216 THR A N 1
ATOM 1738 C CA . THR A 1 216 ? -7.665 -11.713 -11.196 1.00 90.69 216 THR A CA 1
ATOM 1739 C C . THR A 1 216 ? -6.359 -11.695 -11.988 1.00 90.69 216 THR A C 1
ATOM 1741 O O . THR A 1 216 ? -6.211 -12.508 -12.895 1.00 90.69 216 THR A O 1
ATOM 1744 N N . ALA A 1 217 ? -5.405 -10.829 -11.632 1.00 87.44 217 ALA A N 1
ATOM 1745 C CA . ALA A 1 217 ? -4.079 -10.771 -12.246 1.00 87.44 217 ALA A CA 1
ATOM 1746 C C . ALA A 1 217 ? -3.239 -12.028 -11.940 1.00 87.44 217 ALA A C 1
ATOM 1748 O O . ALA A 1 217 ? -2.589 -12.563 -12.834 1.00 87.44 217 ALA A O 1
ATOM 1749 N N . VAL A 1 218 ? -3.341 -12.594 -10.736 1.00 89.75 218 VAL A N 1
ATOM 1750 C CA . VAL A 1 218 ? -2.594 -13.812 -10.372 1.00 89.75 218 VAL A CA 1
ATOM 1751 C C . VAL A 1 218 ? -2.870 -14.989 -11.320 1.00 89.75 218 VAL A C 1
ATOM 1753 O O . VAL A 1 218 ? -1.975 -15.793 -11.576 1.00 89.75 218 VAL A O 1
ATOM 1756 N N . TYR A 1 219 ? -4.082 -15.113 -11.872 1.00 86.81 219 TYR A N 1
ATOM 1757 C CA . TYR A 1 219 ? -4.430 -16.228 -12.762 1.00 86.81 219 TYR A CA 1
ATOM 1758 C C . TYR A 1 219 ? -3.558 -16.287 -14.039 1.00 86.81 219 TYR A C 1
ATOM 1760 O O . TYR A 1 219 ? -2.946 -17.329 -14.279 1.00 86.81 219 TYR A O 1
ATOM 1768 N N . PRO A 1 220 ? -3.437 -15.213 -14.846 1.00 86.62 220 PRO A N 1
ATOM 1769 C CA . PRO A 1 220 ? -2.560 -15.197 -16.017 1.00 86.62 220 PRO A CA 1
ATOM 1770 C C . PRO A 1 220 ? -1.057 -15.034 -15.735 1.00 86.62 220 PRO A C 1
ATOM 1772 O O . PRO A 1 220 ? -0.268 -15.386 -16.619 1.00 86.62 220 PRO A O 1
ATOM 1775 N N . PHE A 1 221 ? -0.653 -14.486 -14.580 1.00 85.38 221 PHE A N 1
ATOM 1776 C CA . PHE A 1 221 ? 0.763 -14.251 -14.235 1.00 85.38 221 PHE A CA 1
ATOM 1777 C C . PHE A 1 221 ? 1.399 -15.378 -13.403 1.00 85.38 221 PHE A C 1
ATOM 1779 O O . PHE A 1 221 ? 2.616 -15.572 -13.418 1.00 85.38 221 PHE A O 1
ATOM 1786 N N . GLY A 1 222 ? 0.586 -16.184 -12.722 1.00 89.56 222 GLY A N 1
ATOM 1787 C CA . GLY A 1 222 ? 1.012 -17.406 -12.053 1.00 89.56 222 GLY A CA 1
ATOM 1788 C C . GLY A 1 222 ? 1.638 -17.204 -10.670 1.00 89.56 222 GLY A C 1
ATOM 1789 O O . GLY A 1 222 ? 1.450 -16.205 -9.981 1.00 89.56 222 GLY A O 1
ATOM 1790 N N . ARG A 1 223 ? 2.374 -18.227 -10.217 1.00 91.12 223 ARG A N 1
ATOM 1791 C CA . ARG A 1 223 ? 2.805 -18.350 -8.811 1.00 91.12 223 ARG A CA 1
ATOM 1792 C C . ARG A 1 223 ? 3.792 -17.276 -8.348 1.00 91.12 223 ARG A C 1
ATOM 1794 O O . ARG A 1 223 ? 3.792 -16.939 -7.172 1.00 91.12 223 ARG A O 1
ATOM 1801 N N . ILE A 1 224 ? 4.668 -16.806 -9.237 1.00 88.81 224 ILE A N 1
ATOM 1802 C CA . ILE A 1 224 ? 5.713 -15.839 -8.872 1.00 88.81 224 ILE A CA 1
ATOM 1803 C C . ILE A 1 224 ? 5.072 -14.484 -8.587 1.00 88.81 224 ILE A C 1
ATOM 1805 O O . ILE A 1 224 ? 5.376 -13.876 -7.566 1.00 88.81 224 ILE A O 1
ATOM 1809 N N . ASP A 1 225 ? 4.105 -14.097 -9.416 1.00 88.19 225 ASP A N 1
ATOM 1810 C CA . ASP A 1 225 ? 3.287 -12.907 -9.209 1.00 88.19 225 ASP A CA 1
ATOM 1811 C C . ASP A 1 225 ? 2.474 -12.983 -7.909 1.00 88.19 225 ASP A C 1
ATOM 1813 O O . ASP A 1 225 ? 2.496 -12.043 -7.114 1.00 88.19 225 ASP A O 1
ATOM 1817 N N . LEU A 1 226 ? 1.860 -14.141 -7.619 1.00 90.88 226 LEU A N 1
ATOM 1818 C CA . LEU A 1 226 ? 1.191 -14.360 -6.333 1.00 90.88 226 LEU A CA 1
ATOM 1819 C C . LEU A 1 226 ? 2.145 -14.144 -5.156 1.00 90.88 226 LEU A C 1
ATOM 1821 O O . LEU A 1 226 ? 1.762 -13.490 -4.194 1.00 90.88 226 LEU A O 1
ATOM 1825 N N . VAL A 1 227 ? 3.364 -14.692 -5.206 1.00 92.31 227 VAL A N 1
ATOM 1826 C CA . VAL A 1 227 ? 4.342 -14.508 -4.124 1.00 92.31 227 VAL A CA 1
ATOM 1827 C C . VAL A 1 227 ? 4.730 -13.039 -3.994 1.00 92.31 227 VAL A C 1
ATOM 1829 O O . VAL A 1 227 ? 4.717 -12.543 -2.874 1.00 92.31 227 VAL A O 1
ATOM 1832 N N . GLY A 1 228 ? 5.011 -12.333 -5.094 1.00 89.12 228 GLY A N 1
ATOM 1833 C CA . GLY A 1 228 ? 5.382 -10.912 -5.063 1.00 89.12 228 GLY A CA 1
ATOM 1834 C C . GLY A 1 228 ? 4.294 -10.008 -4.490 1.00 89.12 228 GLY A C 1
ATOM 1835 O O . GLY A 1 228 ? 4.580 -9.117 -3.689 1.00 89.12 228 GLY A O 1
ATOM 1836 N N . HIS A 1 229 ? 3.030 -10.299 -4.798 1.00 92.50 229 HIS A N 1
ATOM 1837 C CA . HIS A 1 229 ? 1.898 -9.483 -4.365 1.00 92.50 229 HIS A CA 1
ATOM 1838 C C . HIS A 1 229 ? 1.204 -9.977 -3.091 1.00 92.50 229 HIS A C 1
ATOM 1840 O O . HIS A 1 229 ? 0.402 -9.235 -2.517 1.00 92.50 229 HIS A O 1
ATOM 1846 N N . ALA A 1 230 ? 1.514 -11.183 -2.599 1.00 92.50 230 ALA A N 1
ATOM 1847 C CA . ALA A 1 230 ? 0.812 -11.826 -1.483 1.00 92.50 230 ALA A CA 1
ATOM 1848 C C . ALA A 1 230 ? 0.686 -10.921 -0.253 1.00 92.50 230 ALA A C 1
ATOM 1850 O O . ALA A 1 230 ? -0.378 -10.863 0.370 1.00 92.50 230 ALA A O 1
ATOM 1851 N N . LEU A 1 231 ? 1.751 -10.191 0.091 1.00 93.19 231 LEU A N 1
ATOM 1852 C CA . LEU A 1 231 ? 1.731 -9.329 1.264 1.00 93.19 231 LEU A CA 1
ATOM 1853 C C . LEU A 1 231 ? 0.810 -8.120 1.071 1.00 93.19 231 LEU A C 1
ATOM 1855 O O . LEU A 1 231 ? -0.035 -7.866 1.927 1.00 93.19 231 LEU A O 1
ATOM 1859 N N . ILE A 1 232 ? 0.906 -7.418 -0.063 1.00 94.25 232 ILE A N 1
ATOM 1860 C CA . ILE A 1 232 ? 0.014 -6.292 -0.388 1.00 94.25 232 ILE A CA 1
ATOM 1861 C C . ILE A 1 232 ? -1.442 -6.772 -0.446 1.00 94.25 232 ILE A C 1
ATOM 1863 O O . ILE A 1 232 ? -2.312 -6.155 0.171 1.00 94.25 232 ILE A O 1
ATOM 1867 N N . MET A 1 233 ? -1.710 -7.907 -1.098 1.00 95.56 233 MET A N 1
ATOM 1868 C CA . MET A 1 233 ? -3.044 -8.513 -1.164 1.00 95.56 233 MET A CA 1
ATOM 1869 C C . MET A 1 233 ? -3.610 -8.805 0.229 1.00 95.56 233 MET A C 1
ATOM 1871 O O . MET A 1 233 ? -4.769 -8.496 0.505 1.00 95.56 233 MET A O 1
ATOM 1875 N N . ALA A 1 234 ? -2.800 -9.342 1.140 1.00 95.19 234 ALA A N 1
ATOM 1876 C CA . ALA A 1 234 ? -3.233 -9.611 2.506 1.00 95.19 234 ALA A CA 1
ATOM 1877 C C . ALA A 1 234 ? -3.493 -8.335 3.312 1.00 95.19 234 ALA A C 1
ATOM 1879 O O . ALA A 1 234 ? -4.473 -8.269 4.056 1.00 95.19 234 ALA A O 1
ATOM 1880 N N . VAL A 1 235 ? -2.681 -7.289 3.138 1.00 96.06 235 VAL A N 1
ATOM 1881 C CA . VAL A 1 235 ? -2.970 -5.983 3.745 1.00 96.06 235 VAL A CA 1
ATOM 1882 C C . VAL A 1 235 ? -4.279 -5.410 3.206 1.00 96.06 235 VAL A C 1
ATOM 1884 O O . VAL A 1 235 ? -5.082 -4.896 3.980 1.00 96.06 235 VAL A O 1
ATOM 1887 N N . ILE A 1 236 ? -4.537 -5.524 1.904 1.00 97.25 236 ILE A N 1
ATOM 1888 C CA . ILE A 1 236 ? -5.797 -5.085 1.294 1.00 97.25 236 ILE A CA 1
ATOM 1889 C C . ILE A 1 236 ? -6.985 -5.836 1.911 1.00 97.25 236 ILE A C 1
ATOM 1891 O O . ILE A 1 236 ? -7.976 -5.205 2.282 1.00 97.25 236 ILE A O 1
ATOM 1895 N N . VAL A 1 237 ? -6.872 -7.153 2.110 1.00 97.62 237 VAL A N 1
ATOM 1896 C CA . VAL A 1 237 ? -7.878 -7.947 2.837 1.00 97.62 237 VAL A CA 1
ATOM 1897 C C . VAL A 1 237 ? -8.071 -7.420 4.261 1.00 97.62 237 VAL A C 1
ATOM 1899 O O . VAL A 1 237 ? -9.207 -7.249 4.706 1.00 97.62 237 VAL A O 1
ATOM 1902 N N . ALA A 1 238 ? -6.986 -7.082 4.962 1.00 97.00 238 ALA A N 1
ATOM 1903 C CA . ALA A 1 238 ? -7.075 -6.506 6.298 1.00 97.00 238 ALA A CA 1
ATOM 1904 C C . ALA A 1 238 ? -7.772 -5.132 6.308 1.00 97.00 238 ALA A C 1
ATOM 1906 O O . ALA A 1 238 ? -8.572 -4.856 7.200 1.00 97.00 238 ALA A O 1
ATOM 1907 N N . ILE A 1 239 ? -7.536 -4.291 5.295 1.00 96.94 239 ILE A N 1
ATOM 1908 C CA . ILE A 1 239 ? -8.213 -2.996 5.128 1.00 96.94 239 ILE A CA 1
ATOM 1909 C C . ILE A 1 239 ? -9.702 -3.190 4.808 1.00 96.94 239 ILE A C 1
ATOM 1911 O O . ILE A 1 239 ? -10.543 -2.452 5.324 1.00 96.94 239 ILE A O 1
ATOM 1915 N N . ALA A 1 240 ? -10.053 -4.180 3.985 1.00 97.31 240 ALA A N 1
ATOM 1916 C CA . ALA A 1 240 ? -11.445 -4.520 3.695 1.00 97.31 240 ALA A CA 1
ATOM 1917 C C . ALA A 1 240 ? -12.184 -5.020 4.951 1.00 97.31 240 ALA A C 1
ATOM 1919 O O . ALA A 1 240 ? -13.366 -4.717 5.140 1.00 97.31 240 ALA A O 1
ATOM 1920 N N . ALA A 1 241 ? -11.482 -5.727 5.840 1.00 96.88 241 ALA A N 1
ATOM 1921 C CA . ALA A 1 241 ? -12.008 -6.216 7.110 1.00 96.88 241 ALA A CA 1
ATOM 1922 C C . ALA A 1 241 ? -12.026 -5.170 8.242 1.00 96.88 241 ALA A C 1
ATOM 1924 O O . ALA A 1 241 ? -12.575 -5.453 9.304 1.00 96.88 241 ALA A O 1
ATOM 1925 N N . ASP A 1 242 ? -11.459 -3.976 8.037 1.00 93.06 242 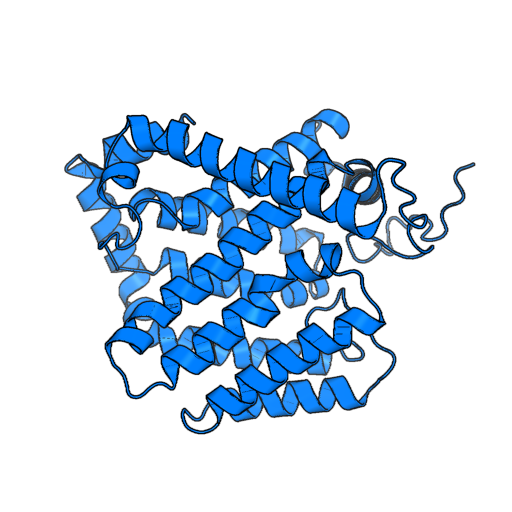ASP A N 1
ATOM 1926 C CA . ASP A 1 242 ? -11.306 -2.960 9.082 1.00 93.06 242 ASP A CA 1
ATOM 1927 C C . ASP A 1 242 ? -12.649 -2.338 9.503 1.00 93.06 242 ASP A C 1
ATOM 1929 O O . ASP A 1 242 ? -13.292 -1.586 8.754 1.00 93.06 242 ASP A O 1
ATOM 1933 N N . HIS A 1 243 ? -13.046 -2.602 10.748 1.00 92.88 243 HIS A N 1
ATOM 1934 C CA . HIS A 1 243 ? -14.261 -2.048 11.347 1.00 92.88 243 HIS A CA 1
ATOM 1935 C C . HIS A 1 243 ? -14.119 -0.573 11.731 1.00 92.88 243 HIS A C 1
ATOM 1937 O O . HIS A 1 243 ? -15.123 0.114 11.920 1.00 92.88 243 HIS A O 1
ATOM 1943 N N . THR A 1 244 ? -12.899 -0.035 11.814 1.00 89.62 244 THR A N 1
ATOM 1944 C CA . THR A 1 244 ? -12.642 1.311 12.343 1.00 89.62 244 THR A CA 1
ATOM 1945 C C . THR A 1 244 ? -13.407 2.383 11.568 1.00 89.62 244 THR A C 1
ATOM 1947 O O . THR A 1 244 ? -13.080 2.691 10.423 1.00 89.62 244 THR A O 1
ATOM 1950 N N . ARG A 1 245 ? -14.411 3.008 12.190 1.00 87.19 245 ARG A N 1
ATOM 1951 C CA . ARG A 1 245 ? -15.197 4.100 11.576 1.00 87.19 245 ARG A CA 1
ATOM 1952 C C . ARG A 1 245 ? -14.588 5.484 11.773 1.00 87.19 245 ARG A C 1
ATOM 1954 O O . ARG A 1 245 ? -14.947 6.437 11.082 1.00 87.19 245 ARG A O 1
ATOM 1961 N N . VAL A 1 246 ? -13.673 5.606 12.729 1.00 82.44 246 VAL A N 1
ATOM 1962 C CA . VAL A 1 246 ? -13.074 6.886 13.098 1.00 82.44 246 VAL A CA 1
ATOM 1963 C C . VAL A 1 246 ? -12.096 7.332 12.016 1.00 82.44 246 VAL A C 1
ATOM 1965 O O . VAL A 1 246 ? -11.188 6.603 11.627 1.00 82.44 246 VAL A O 1
ATOM 1968 N N . VAL A 1 247 ? -12.276 8.568 11.557 1.00 84.00 247 VAL A N 1
ATOM 1969 C CA . VAL A 1 247 ? -11.343 9.249 10.660 1.00 84.00 247 VAL A CA 1
ATOM 1970 C C . VAL A 1 247 ? -10.489 10.181 11.512 1.00 84.00 247 VAL A C 1
ATOM 1972 O O . VAL A 1 247 ? -10.983 11.197 11.993 1.00 84.00 247 VAL A O 1
ATOM 1975 N N . THR A 1 248 ? -9.229 9.818 11.731 1.00 81.56 248 THR A N 1
ATOM 1976 C CA . THR A 1 248 ? -8.274 10.561 12.572 1.00 81.56 248 THR A CA 1
ATOM 1977 C C . THR A 1 248 ? -7.607 11.704 11.806 1.00 81.56 248 THR A C 1
ATOM 1979 O O . THR A 1 248 ? -7.538 12.830 12.293 1.00 81.56 248 THR A O 1
ATOM 1982 N N . PHE A 1 249 ? -7.158 11.442 10.577 1.00 84.25 249 PHE A N 1
ATOM 1983 C CA . PHE A 1 249 ? -6.456 12.417 9.743 1.00 84.25 249 PHE A CA 1
ATOM 1984 C C . PHE A 1 249 ? -7.415 13.260 8.891 1.00 84.25 249 PHE A C 1
ATOM 1986 O O . PHE A 1 249 ? -8.114 12.720 8.030 1.00 84.25 249 PHE A O 1
ATOM 1993 N N . LEU A 1 250 ? -7.404 14.582 9.103 1.00 87.75 250 LEU A N 1
ATOM 1994 C CA . LEU A 1 250 ? -8.205 15.586 8.381 1.00 87.75 250 LEU A CA 1
ATOM 1995 C C . LEU A 1 250 ? -9.716 15.252 8.294 1.00 87.75 250 LEU A C 1
ATOM 1997 O O . LEU A 1 250 ? -10.292 15.268 7.201 1.00 87.75 250 LEU A O 1
ATOM 2001 N N . PRO A 1 251 ? -10.401 14.971 9.422 1.00 88.94 251 PRO A N 1
ATOM 2002 C CA . PRO A 1 251 ? -11.796 14.523 9.416 1.00 88.94 251 PRO A CA 1
ATOM 2003 C C . PRO A 1 251 ? -12.759 15.521 8.768 1.00 88.94 251 PRO A C 1
ATOM 2005 O O . PRO A 1 251 ? -13.673 15.103 8.061 1.00 88.94 251 PRO A O 1
ATOM 2008 N N . ALA A 1 252 ? -12.556 16.827 8.977 1.00 87.00 252 ALA A N 1
ATOM 2009 C CA . ALA A 1 252 ? -13.405 17.869 8.397 1.00 87.00 252 ALA A CA 1
ATOM 2010 C C . ALA A 1 252 ? -13.368 17.850 6.860 1.00 87.00 252 ALA A C 1
ATOM 2012 O O . ALA A 1 252 ? -14.410 17.928 6.211 1.00 87.00 252 ALA A O 1
ATOM 2013 N N . ILE A 1 253 ? -12.176 17.660 6.286 1.00 89.12 253 ILE A N 1
ATOM 2014 C CA . ILE A 1 253 ? -11.988 17.564 4.837 1.00 89.12 253 ILE A CA 1
ATOM 2015 C C . ILE A 1 253 ? -12.602 16.259 4.334 1.00 89.12 253 ILE A C 1
ATOM 2017 O O . ILE A 1 253 ? -13.464 16.285 3.463 1.00 89.12 253 ILE A O 1
ATOM 2021 N N . LYS A 1 254 ? -12.247 15.119 4.936 1.00 88.94 254 LYS A N 1
ATOM 2022 C CA . LYS A 1 254 ? -12.700 13.800 4.464 1.00 88.94 254 LYS A CA 1
ATOM 2023 C C . LYS A 1 254 ? -14.212 13.596 4.541 1.00 88.94 254 LYS A C 1
ATOM 2025 O O . LYS A 1 254 ? -14.788 12.877 3.730 1.00 88.94 254 LYS A O 1
ATOM 2030 N N . ARG A 1 255 ? -14.873 14.236 5.509 1.00 87.25 255 ARG A N 1
ATOM 2031 C CA . ARG A 1 255 ? -16.334 14.174 5.663 1.00 87.25 255 ARG A CA 1
ATOM 2032 C C . ARG A 1 255 ? -17.077 15.128 4.723 1.00 87.25 255 ARG A C 1
ATOM 2034 O O . ARG A 1 255 ? -18.266 14.900 4.477 1.00 87.25 255 ARG A O 1
ATOM 2041 N N . SER A 1 256 ? -16.414 16.157 4.201 1.00 90.00 256 SER A N 1
ATOM 2042 C CA . SER A 1 256 ? -16.997 17.120 3.265 1.00 90.00 256 SER A CA 1
ATOM 2043 C C . SER A 1 256 ? -17.051 16.568 1.837 1.00 90.00 256 SER A C 1
ATOM 2045 O O . SER A 1 256 ? -16.135 15.880 1.396 1.00 90.00 256 SER A O 1
ATOM 2047 N N . MET A 1 257 ? -18.101 16.918 1.083 1.00 87.62 257 MET A N 1
ATOM 2048 C CA . MET A 1 257 ? -18.198 16.571 -0.346 1.00 87.62 257 MET A CA 1
ATOM 2049 C C . MET A 1 257 ? -17.151 17.295 -1.182 1.00 87.62 257 MET A C 1
ATOM 2051 O O . MET A 1 257 ? -16.492 16.674 -2.008 1.00 87.62 257 MET A O 1
ATOM 2055 N N . ALA A 1 258 ? -16.941 18.586 -0.914 1.00 90.25 258 ALA A N 1
ATOM 2056 C CA . ALA A 1 258 ? -15.906 19.377 -1.576 1.00 90.25 258 ALA A CA 1
ATOM 2057 C C . ALA A 1 258 ? -14.488 18.914 -1.197 1.00 90.25 258 ALA A C 1
ATOM 2059 O O . ALA A 1 258 ? -13.536 19.152 -1.936 1.00 90.25 258 ALA A O 1
ATOM 2060 N N . GLY A 1 259 ? -14.349 18.207 -0.070 1.00 91.31 259 GLY A N 1
ATOM 2061 C CA . GLY A 1 259 ? -13.078 17.643 0.359 1.00 91.31 259 GLY A CA 1
ATOM 2062 C C . GLY A 1 259 ? -12.569 16.522 -0.541 1.00 91.31 259 GLY A C 1
ATOM 2063 O O . GLY A 1 259 ? -11.361 16.354 -0.629 1.00 91.31 259 GLY A O 1
ATOM 2064 N N . ILE A 1 260 ? -13.445 15.797 -1.246 1.00 92.44 260 ILE A N 1
ATOM 2065 C CA . ILE A 1 260 ? -13.043 14.738 -2.187 1.00 92.44 260 ILE A CA 1
ATOM 2066 C C . ILE A 1 260 ? -12.234 15.305 -3.362 1.00 92.44 260 ILE A C 1
ATOM 2068 O O . ILE A 1 260 ? -11.083 14.894 -3.520 1.00 92.44 260 ILE A O 1
ATOM 2072 N N . PRO A 1 261 ? -12.775 16.222 -4.195 1.00 93.50 261 PRO A N 1
ATOM 2073 C CA . PRO A 1 261 ? -12.019 16.760 -5.317 1.00 93.50 261 PRO A CA 1
ATOM 2074 C C . PRO A 1 261 ? -10.792 17.535 -4.844 1.00 93.50 261 PRO A C 1
ATOM 2076 O O . PRO A 1 261 ? -9.726 17.358 -5.423 1.00 93.50 261 PRO A O 1
ATOM 2079 N N . ALA A 1 262 ? -10.904 18.314 -3.761 1.00 93.56 262 ALA A N 1
ATOM 2080 C CA . ALA A 1 262 ? -9.760 19.017 -3.188 1.00 93.56 262 ALA A CA 1
ATOM 2081 C C . ALA A 1 262 ? -8.665 18.039 -2.738 1.00 93.56 262 ALA A C 1
ATOM 2083 O O . ALA A 1 262 ? -7.514 18.194 -3.123 1.00 93.56 262 ALA A O 1
ATOM 2084 N N . GLY A 1 263 ? -9.028 16.994 -1.991 1.00 94.12 263 GLY A N 1
ATOM 2085 C CA . GLY A 1 263 ? -8.103 15.972 -1.511 1.00 94.12 263 GLY A CA 1
ATOM 2086 C C . GLY A 1 263 ? -7.410 15.238 -2.652 1.00 94.12 263 GLY A C 1
ATOM 2087 O O . GLY A 1 263 ? -6.192 15.118 -2.630 1.00 94.12 263 GLY A O 1
ATOM 2088 N N . LEU A 1 264 ? -8.156 14.819 -3.677 1.00 94.25 264 LEU A N 1
ATOM 2089 C CA . LEU A 1 264 ? -7.582 14.135 -4.835 1.00 94.25 264 LEU A CA 1
ATOM 2090 C C . LEU A 1 264 ? -6.614 15.042 -5.609 1.00 94.25 264 LEU A C 1
ATOM 2092 O O . LEU A 1 264 ? -5.517 14.603 -5.940 1.00 94.25 264 LEU A O 1
ATOM 2096 N N . VAL A 1 265 ? -6.988 16.305 -5.853 1.00 95.00 265 VAL A N 1
ATOM 2097 C CA . VAL A 1 265 ? -6.123 17.294 -6.520 1.00 95.00 265 VAL A CA 1
ATOM 2098 C C . VAL A 1 265 ? -4.873 17.577 -5.687 1.00 95.00 265 VAL A C 1
ATOM 2100 O O . VAL A 1 265 ? -3.769 17.617 -6.224 1.00 95.00 265 VAL A O 1
ATOM 2103 N N . THR A 1 266 ? -5.009 17.732 -4.370 1.00 95.38 266 THR A N 1
ATOM 2104 C CA . THR A 1 266 ? -3.861 17.918 -3.478 1.00 95.38 266 THR A CA 1
ATOM 2105 C C . THR A 1 266 ? -2.947 16.699 -3.497 1.00 95.38 266 THR A C 1
ATOM 2107 O O . THR A 1 266 ? -1.740 16.863 -3.637 1.00 95.38 266 THR A O 1
ATOM 2110 N N . THR A 1 267 ? -3.491 15.484 -3.398 1.00 95.88 267 THR A N 1
ATOM 2111 C CA . THR A 1 267 ? -2.684 14.260 -3.395 1.00 95.88 267 THR A CA 1
ATOM 2112 C C . THR A 1 267 ? -1.993 14.046 -4.737 1.00 95.88 267 THR A C 1
ATOM 2114 O O . THR A 1 267 ? -0.791 13.813 -4.737 1.00 95.88 267 THR A O 1
ATOM 2117 N N . ILE A 1 268 ? -2.683 14.191 -5.874 1.00 95.38 268 ILE A N 1
ATOM 2118 C CA . ILE A 1 268 ? -2.043 14.027 -7.191 1.00 95.38 268 ILE A CA 1
ATOM 2119 C C . ILE A 1 268 ? -0.971 15.088 -7.431 1.00 95.38 268 ILE A C 1
ATOM 2121 O O . ILE A 1 268 ? 0.107 14.755 -7.907 1.00 95.38 268 ILE A O 1
ATOM 2125 N N . THR A 1 269 ? -1.211 16.338 -7.021 1.00 96.19 269 THR A N 1
ATOM 2126 C CA . THR A 1 269 ? -0.209 17.406 -7.130 1.00 96.19 269 THR A CA 1
ATOM 2127 C C . THR A 1 269 ? 0.995 17.100 -6.250 1.00 96.19 269 THR A C 1
ATOM 2129 O O . THR A 1 269 ? 2.124 17.218 -6.708 1.00 96.19 269 THR A O 1
ATOM 2132 N N . LEU A 1 270 ? 0.775 16.668 -5.005 1.00 96.62 270 LEU A N 1
ATOM 2133 C CA . LEU A 1 270 ? 1.853 16.326 -4.083 1.00 96.62 270 LEU A CA 1
ATOM 2134 C C . LEU A 1 270 ? 2.708 15.180 -4.627 1.00 96.62 270 LEU A C 1
ATOM 2136 O O . LEU A 1 270 ? 3.930 15.294 -4.639 1.00 96.62 270 LEU A O 1
ATOM 2140 N N . PHE A 1 271 ? 2.071 14.101 -5.080 1.00 95.25 271 PHE A N 1
ATOM 2141 C CA . PHE A 1 271 ? 2.753 12.933 -5.628 1.00 95.25 271 PHE A CA 1
ATOM 2142 C C . PHE A 1 271 ? 3.477 13.274 -6.930 1.00 95.25 271 PHE A C 1
ATOM 2144 O O . PHE A 1 271 ? 4.644 12.932 -7.055 1.00 95.25 271 PHE A O 1
ATOM 2151 N N . ALA A 1 272 ? 2.854 14.009 -7.854 1.00 94.06 272 ALA A N 1
ATOM 2152 C CA . ALA A 1 272 ? 3.506 14.424 -9.094 1.00 94.06 272 ALA A CA 1
ATOM 2153 C C . ALA A 1 272 ? 4.695 15.362 -8.824 1.00 94.06 272 ALA A C 1
ATOM 2155 O O . ALA A 1 272 ? 5.808 15.117 -9.280 1.00 94.06 272 ALA A O 1
ATOM 2156 N N . VAL A 1 273 ? 4.514 16.405 -8.011 1.00 95.00 273 VAL A N 1
ATOM 2157 C CA . VAL A 1 273 ? 5.619 17.311 -7.660 1.00 95.00 273 VAL A CA 1
ATOM 2158 C C . VAL A 1 273 ? 6.744 16.551 -6.964 1.00 95.00 273 VAL A C 1
ATOM 2160 O O . VAL A 1 273 ? 7.909 16.815 -7.238 1.00 95.00 273 VAL A O 1
ATOM 2163 N N . SER A 1 274 ? 6.415 15.583 -6.109 1.00 93.44 274 SER A N 1
ATOM 2164 C CA . SER A 1 274 ? 7.415 14.753 -5.437 1.00 93.44 274 SER A CA 1
ATOM 2165 C C . SER A 1 274 ? 8.133 13.826 -6.417 1.00 93.44 274 SER A C 1
ATOM 2167 O O . SER A 1 274 ? 9.354 13.788 -6.405 1.00 93.44 274 SER A O 1
ATOM 2169 N N . TYR A 1 275 ? 7.413 13.133 -7.300 1.00 92.00 275 TYR A N 1
ATOM 2170 C CA . TYR A 1 275 ? 7.988 12.209 -8.277 1.00 92.00 275 TYR A CA 1
ATOM 2171 C C . TYR A 1 275 ? 8.920 12.929 -9.253 1.00 92.00 275 TYR A C 1
ATOM 2173 O O . TYR A 1 275 ? 10.118 12.659 -9.280 1.00 92.00 275 TYR A O 1
ATOM 2181 N N . TRP A 1 276 ? 8.409 13.916 -9.995 1.00 91.31 276 TRP A N 1
ATOM 2182 C CA . TRP A 1 276 ? 9.219 14.665 -10.960 1.00 91.31 276 TRP A CA 1
ATOM 2183 C C . TRP A 1 276 ? 10.255 15.561 -10.273 1.00 91.31 276 TRP A C 1
ATOM 2185 O O . TRP A 1 276 ? 11.358 15.722 -10.787 1.00 91.31 276 TRP A O 1
ATOM 2195 N N . GLY A 1 277 ? 9.941 16.123 -9.103 1.00 91.81 277 GLY A N 1
ATOM 2196 C CA . GLY A 1 277 ? 10.875 16.939 -8.325 1.00 91.81 277 GLY A CA 1
ATOM 2197 C C . GLY A 1 277 ? 12.069 16.138 -7.816 1.00 91.81 277 GLY A C 1
ATOM 2198 O O . GLY A 1 277 ? 13.205 16.575 -7.987 1.00 91.81 277 GLY A O 1
ATOM 2199 N N . LEU A 1 278 ? 11.833 14.948 -7.252 1.00 89.88 278 LEU A N 1
ATOM 2200 C CA . LEU A 1 278 ? 12.906 14.032 -6.866 1.00 89.88 278 LEU A CA 1
ATOM 2201 C C . LEU A 1 278 ? 13.670 13.551 -8.100 1.00 89.88 278 LEU A C 1
ATOM 2203 O O . LEU A 1 278 ? 14.894 13.501 -8.059 1.00 89.88 278 LEU A O 1
ATOM 2207 N N . HIS A 1 279 ? 12.983 13.276 -9.212 1.00 87.31 279 HIS A N 1
ATOM 2208 C CA . HIS A 1 279 ? 13.640 12.812 -10.432 1.00 87.31 279 HIS A CA 1
ATOM 2209 C C . HIS A 1 279 ? 14.603 13.879 -10.968 1.00 87.31 279 HIS A C 1
ATOM 2211 O O . HIS A 1 279 ? 15.754 13.591 -11.273 1.00 87.31 279 HIS A O 1
ATOM 2217 N N . MET A 1 280 ? 14.179 15.145 -10.995 1.00 88.81 280 MET A N 1
ATOM 2218 C CA . MET A 1 280 ? 15.058 16.264 -11.342 1.00 88.81 280 MET A CA 1
ATOM 2219 C C . MET A 1 280 ? 16.193 16.460 -10.330 1.00 88.81 280 MET A C 1
ATOM 2221 O O . MET A 1 280 ? 17.298 16.818 -10.728 1.00 88.81 280 MET A O 1
ATOM 2225 N N . ALA A 1 281 ? 15.942 16.248 -9.035 1.00 89.19 281 ALA A N 1
ATOM 2226 C CA . ALA A 1 281 ? 16.964 16.395 -8.001 1.00 89.19 281 ALA A CA 1
ATOM 2227 C C . ALA A 1 281 ? 18.059 15.320 -8.095 1.00 89.19 281 ALA A C 1
ATOM 2229 O O . ALA A 1 281 ? 19.223 15.629 -7.849 1.00 89.19 281 ALA A O 1
ATOM 2230 N N . PHE A 1 282 ? 17.700 14.085 -8.460 1.00 86.25 282 PHE A N 1
ATOM 2231 C CA . PHE A 1 282 ? 18.639 12.966 -8.571 1.00 86.25 282 PHE A CA 1
ATOM 2232 C C . PHE A 1 282 ? 19.295 12.850 -9.956 1.00 86.25 282 PHE A C 1
ATOM 2234 O O . PHE A 1 282 ? 20.497 12.605 -10.018 1.00 86.25 282 PHE A O 1
ATOM 2241 N N . TYR A 1 283 ? 18.556 13.071 -11.051 1.00 84.12 283 TYR A N 1
ATOM 2242 C CA . TYR A 1 283 ? 19.043 12.854 -12.429 1.00 84.12 283 TYR A CA 1
ATOM 2243 C C . TYR A 1 283 ? 19.192 14.135 -13.263 1.00 84.12 283 TYR A C 1
ATOM 2245 O O . TYR A 1 283 ? 19.615 14.089 -14.419 1.00 84.12 283 TYR A O 1
ATOM 2253 N N . GLY A 1 284 ? 18.851 15.297 -12.704 1.00 83.19 284 GLY A N 1
ATOM 2254 C CA . GLY A 1 284 ? 18.916 16.579 -13.403 1.00 83.19 284 GLY A CA 1
ATOM 2255 C C . GLY A 1 284 ? 17.758 16.829 -14.379 1.00 83.19 284 GLY A C 1
ATOM 2256 O O . GLY A 1 284 ? 16.909 15.980 -14.637 1.00 83.19 284 GLY A O 1
ATOM 2257 N N . ILE A 1 285 ? 17.724 18.045 -14.936 1.00 77.12 285 ILE A N 1
ATOM 2258 C CA . ILE A 1 285 ? 16.640 18.536 -15.814 1.00 77.12 285 ILE A CA 1
ATOM 2259 C C . ILE A 1 285 ? 16.607 17.802 -17.162 1.00 77.12 285 ILE A C 1
ATOM 2261 O O . ILE A 1 285 ? 15.537 17.615 -17.733 1.00 77.12 285 ILE A O 1
ATOM 2265 N N . ASN A 1 286 ? 17.769 17.372 -17.656 1.00 69.50 286 ASN A N 1
ATOM 2266 C CA . ASN A 1 286 ? 17.878 16.665 -18.933 1.00 69.50 286 ASN A CA 1
ATOM 2267 C C . ASN A 1 286 ? 17.521 15.179 -18.823 1.00 69.50 286 ASN A C 1
ATOM 2269 O O . ASN A 1 286 ? 17.461 14.518 -19.853 1.00 69.50 286 ASN A O 1
ATOM 2273 N N . GLY A 1 287 ? 17.287 14.675 -17.602 1.00 59.38 287 GLY A N 1
ATOM 2274 C CA . GLY A 1 287 ? 16.848 13.308 -17.365 1.00 59.38 287 GLY A CA 1
ATOM 2275 C C . GLY A 1 287 ? 17.728 12.290 -18.075 1.00 59.38 287 GLY A C 1
ATOM 2276 O O . GLY A 1 287 ? 17.215 11.509 -18.871 1.00 59.38 287 GLY A O 1
ATOM 2277 N N . GLU A 1 288 ? 19.036 12.272 -17.789 1.00 47.56 288 GLU A N 1
ATOM 2278 C CA . GLU A 1 288 ? 19.822 11.069 -18.073 1.00 47.56 288 GLU A CA 1
ATOM 2279 C C . GLU A 1 288 ? 19.361 9.978 -17.099 1.00 47.56 288 GLU A C 1
ATOM 2281 O O . GLU A 1 288 ? 20.026 9.641 -16.123 1.00 47.56 288 GLU A O 1
ATOM 2286 N N . SER A 1 289 ? 18.166 9.436 -17.344 1.00 48.28 289 SER A N 1
ATOM 2287 C CA . SER A 1 289 ? 17.856 8.087 -16.922 1.00 48.28 289 SER A CA 1
ATOM 2288 C C . SER A 1 289 ? 18.900 7.225 -17.612 1.00 48.28 289 SER A C 1
ATOM 2290 O O . SER A 1 289 ? 18.945 7.190 -18.848 1.00 48.28 289 SER A O 1
ATOM 2292 N N . LEU A 1 290 ? 19.755 6.559 -16.833 1.00 44.41 290 LEU A N 1
ATOM 2293 C CA . LEU A 1 290 ? 20.485 5.403 -17.338 1.00 44.41 290 LEU A CA 1
ATOM 2294 C C . LEU A 1 290 ? 19.484 4.598 -18.182 1.00 44.41 290 LEU A C 1
ATOM 2296 O O . LEU A 1 290 ? 18.377 4.344 -17.689 1.00 44.41 290 LEU A O 1
ATOM 2300 N N . PRO A 1 291 ? 19.792 4.277 -19.456 1.00 39.78 291 PRO A N 1
ATOM 2301 C CA . PRO A 1 291 ? 18.901 3.441 -20.246 1.00 39.78 291 PRO A CA 1
ATOM 2302 C C . PRO A 1 291 ? 18.555 2.218 -19.395 1.00 39.78 291 PRO A C 1
ATOM 2304 O O . PRO A 1 291 ? 19.442 1.765 -18.659 1.00 39.78 291 PRO A O 1
ATOM 2307 N N . PRO A 1 292 ? 17.300 1.724 -19.435 1.00 44.31 292 PRO A N 1
ATOM 2308 C CA . PRO A 1 292 ? 16.912 0.568 -18.642 1.00 44.31 292 PRO A CA 1
ATOM 2309 C C . PRO A 1 292 ? 18.007 -0.471 -18.811 1.00 44.31 292 PRO A C 1
ATOM 2311 O O . PRO A 1 292 ? 18.352 -0.823 -19.945 1.00 44.31 292 PRO A O 1
ATOM 2314 N N . SER A 1 293 ? 18.636 -0.851 -17.694 1.00 41.16 293 SER A N 1
ATOM 2315 C CA . SER A 1 293 ? 19.699 -1.846 -17.730 1.00 41.16 293 SER A CA 1
ATOM 2316 C C . SER A 1 293 ? 19.131 -3.028 -18.518 1.00 41.16 293 SER A C 1
ATOM 2318 O O . SER A 1 293 ? 17.998 -3.427 -18.219 1.00 41.16 293 SER A O 1
ATOM 2320 N N . PRO A 1 294 ? 19.797 -3.511 -19.583 1.00 35.59 294 PRO A N 1
ATOM 2321 C CA . PRO A 1 294 ? 19.245 -4.576 -20.412 1.00 35.59 294 PRO A CA 1
ATOM 2322 C C . PRO A 1 294 ? 18.870 -5.745 -19.492 1.00 35.59 294 PRO A C 1
ATOM 2324 O O . PRO A 1 294 ? 19.744 -6.342 -18.868 1.00 35.59 294 PRO A O 1
ATOM 2327 N N . GLY A 1 295 ? 17.566 -5.987 -19.315 1.00 45.00 295 GLY A N 1
ATOM 2328 C CA . GLY A 1 295 ? 17.048 -6.913 -18.305 1.00 45.00 295 GLY A CA 1
ATOM 2329 C C . GLY A 1 295 ? 15.909 -6.419 -17.411 1.00 45.00 295 GLY A C 1
ATOM 2330 O O . GLY A 1 295 ? 15.264 -7.266 -16.801 1.00 45.00 295 GLY A O 1
ATOM 2331 N N . VAL A 1 296 ? 15.632 -5.113 -17.301 1.00 45.66 296 VAL A N 1
ATOM 2332 C CA . VAL A 1 296 ? 14.563 -4.621 -16.404 1.00 45.66 296 VAL A CA 1
ATOM 2333 C C . VAL A 1 296 ? 13.194 -4.764 -17.073 1.00 45.66 296 VAL A C 1
ATOM 2335 O O . VAL A 1 296 ? 12.780 -3.922 -17.868 1.00 45.66 296 VAL A O 1
ATOM 2338 N N . THR A 1 297 ? 12.488 -5.848 -16.759 1.00 50.22 297 THR A N 1
ATOM 2339 C CA . THR A 1 297 ? 11.091 -6.073 -17.148 1.00 50.22 297 THR A CA 1
ATOM 2340 C C . THR A 1 297 ? 10.170 -5.824 -15.950 1.00 50.22 297 THR A C 1
ATOM 2342 O O . THR A 1 297 ? 10.503 -6.161 -14.819 1.00 50.22 297 THR A O 1
ATOM 2345 N N . THR A 1 298 ? 8.984 -5.253 -16.185 1.00 53.09 298 THR A N 1
ATOM 2346 C CA . THR A 1 298 ? 7.948 -5.021 -15.148 1.00 53.09 298 THR A CA 1
ATOM 2347 C C . THR A 1 298 ? 7.230 -6.299 -14.699 1.00 53.09 298 THR A C 1
ATOM 2349 O O . THR A 1 298 ? 6.346 -6.262 -13.851 1.00 53.09 298 THR A O 1
ATOM 2352 N N . HIS A 1 299 ? 7.564 -7.430 -15.314 1.00 56.44 299 HIS A N 1
ATOM 2353 C CA . HIS A 1 299 ? 7.011 -8.748 -15.041 1.00 56.44 299 HIS A CA 1
ATOM 2354 C C . HIS A 1 299 ? 8.048 -9.808 -15.417 1.00 56.44 299 HIS A C 1
ATOM 2356 O O . HIS A 1 299 ? 8.971 -9.553 -16.194 1.00 56.44 299 HIS A O 1
ATOM 2362 N N . THR A 1 300 ? 7.900 -11.018 -14.882 1.00 59.00 300 THR A N 1
ATOM 2363 C CA . THR A 1 300 ? 8.727 -12.152 -15.309 1.00 59.00 300 THR A CA 1
ATOM 2364 C C . THR A 1 300 ? 8.369 -12.536 -16.757 1.00 59.00 300 THR A C 1
ATOM 2366 O O . THR A 1 300 ? 7.181 -12.733 -17.018 1.00 59.00 300 THR A O 1
ATOM 2369 N N . PRO A 1 301 ? 9.343 -12.679 -17.682 1.00 56.62 301 PRO A N 1
ATOM 2370 C CA . PRO A 1 301 ? 9.060 -13.029 -19.075 1.00 56.62 301 PRO A CA 1
ATOM 2371 C C . PRO A 1 301 ? 8.331 -14.372 -19.220 1.00 56.62 301 PRO A C 1
ATOM 2373 O O . PRO A 1 301 ? 8.697 -15.357 -18.569 1.00 56.62 301 PRO A O 1
ATOM 2376 N N . SER A 1 302 ? 7.334 -14.441 -20.105 1.00 48.94 302 SER A N 1
ATOM 2377 C CA . SER A 1 302 ? 6.669 -15.702 -20.449 1.00 48.94 302 SER A CA 1
ATOM 2378 C C . SER A 1 302 ? 7.527 -16.571 -21.363 1.00 48.94 302 SER A C 1
ATOM 2380 O O . SER A 1 302 ? 8.064 -16.118 -22.374 1.00 48.94 302 SER A O 1
ATOM 2382 N N . SER A 1 303 ? 7.572 -17.874 -21.071 1.00 55.03 303 SER A N 1
ATOM 2383 C CA . SER A 1 303 ? 8.178 -18.868 -21.962 1.00 55.03 303 SER A CA 1
ATOM 2384 C C . SER A 1 303 ? 7.392 -19.081 -23.262 1.00 55.03 303 SER A C 1
ATOM 2386 O O . SER A 1 303 ? 7.947 -19.604 -24.222 1.00 55.03 303 SER A O 1
ATOM 2388 N N . GLU A 1 304 ? 6.109 -18.711 -23.303 1.00 45.47 304 GLU A N 1
ATOM 2389 C CA . GLU A 1 304 ? 5.240 -18.878 -24.481 1.00 45.47 304 GLU A CA 1
ATOM 2390 C C . GLU A 1 304 ? 5.330 -17.691 -25.453 1.00 45.47 304 GLU A C 1
ATOM 2392 O O . GLU A 1 304 ? 5.135 -17.850 -26.659 1.00 45.47 304 GLU A O 1
ATOM 2397 N N . HIS A 1 305 ? 5.665 -16.507 -24.938 1.00 51.59 305 HIS A N 1
ATOM 2398 C CA . HIS A 1 305 ? 5.787 -15.266 -25.703 1.00 51.59 305 HIS A CA 1
ATOM 2399 C C . HIS A 1 305 ? 7.075 -14.528 -25.302 1.00 51.59 305 HIS A C 1
ATOM 2401 O O . HIS A 1 305 ? 7.015 -13.479 -24.659 1.00 51.59 305 HIS A O 1
ATOM 2407 N N . PRO A 1 306 ? 8.251 -15.083 -25.654 1.00 54.56 306 PRO A N 1
ATOM 2408 C CA . PRO A 1 306 ? 9.525 -14.493 -25.280 1.00 54.56 306 PRO A CA 1
ATOM 2409 C C . PRO A 1 306 ? 9.682 -13.126 -25.945 1.00 54.56 306 PRO A C 1
ATOM 2411 O O . PRO A 1 306 ? 9.591 -12.995 -27.167 1.00 54.56 306 PRO A O 1
ATOM 2414 N N . HIS A 1 307 ? 9.937 -12.112 -25.129 1.00 54.34 307 HIS A N 1
ATOM 2415 C CA . HIS A 1 307 ? 10.340 -10.789 -25.575 1.00 54.34 307 HIS A CA 1
ATOM 2416 C C . HIS A 1 307 ? 11.782 -10.533 -25.123 1.00 54.34 307 HIS A C 1
ATOM 2418 O O . HIS A 1 307 ? 12.203 -10.983 -24.057 1.00 54.34 307 HIS A O 1
ATOM 2424 N N . ASP A 1 308 ? 12.563 -9.888 -25.990 1.00 48.88 308 ASP A N 1
ATOM 2425 C CA . ASP A 1 308 ? 14.002 -9.726 -25.794 1.00 48.88 308 ASP A CA 1
ATOM 2426 C C . ASP A 1 308 ? 14.255 -8.787 -24.604 1.00 48.88 308 ASP A C 1
ATOM 2428 O O . ASP A 1 308 ? 13.807 -7.640 -24.594 1.00 48.88 308 ASP A O 1
ATOM 2432 N N . THR A 1 309 ? 14.957 -9.271 -23.581 1.00 49.22 309 THR A N 1
ATOM 2433 C CA . THR A 1 309 ? 15.355 -8.466 -22.414 1.00 49.22 309 THR A CA 1
ATOM 2434 C C . THR A 1 309 ? 16.513 -7.522 -22.742 1.00 49.22 309 THR A C 1
ATOM 2436 O O . THR A 1 309 ? 16.813 -6.596 -21.989 1.00 49.22 309 THR A O 1
ATOM 2439 N N . ASN A 1 310 ? 17.155 -7.717 -23.894 1.00 36.25 310 ASN A N 1
ATOM 2440 C CA . ASN A 1 310 ? 18.187 -6.837 -24.406 1.00 36.25 310 ASN A CA 1
ATOM 2441 C C . ASN A 1 310 ? 17.550 -5.758 -25.278 1.00 36.25 310 ASN A C 1
ATOM 2443 O O . ASN A 1 310 ? 17.051 -6.056 -26.358 1.00 36.25 310 ASN A O 1
ATOM 2447 N N . GLY A 1 311 ? 17.607 -4.500 -24.830 1.00 34.91 311 GLY A N 1
ATOM 2448 C CA . GLY A 1 311 ? 17.125 -3.315 -25.546 1.00 34.91 311 GLY A CA 1
ATOM 2449 C C . GLY A 1 311 ? 17.813 -3.064 -26.894 1.00 34.91 311 GLY A C 1
ATOM 2450 O O . GLY A 1 311 ? 18.560 -2.103 -27.058 1.00 34.91 311 GLY A O 1
ATOM 2451 N N . LYS A 1 312 ? 17.554 -3.917 -27.883 1.00 26.47 312 LYS A N 1
ATOM 2452 C CA . LYS A 1 312 ? 17.861 -3.701 -29.294 1.00 26.47 312 LYS A CA 1
ATOM 2453 C C . LYS A 1 312 ? 16.593 -3.947 -30.097 1.00 26.47 312 LYS A C 1
ATOM 2455 O O . LYS A 1 312 ? 16.356 -5.043 -30.594 1.00 26.47 312 LYS A O 1
ATOM 2460 N N . SER A 1 313 ? 15.791 -2.897 -30.246 1.00 30.84 313 SER A N 1
ATOM 2461 C CA . SER A 1 313 ? 14.819 -2.836 -31.333 1.00 30.84 313 SER A CA 1
ATOM 2462 C C . SER A 1 313 ? 15.572 -2.931 -32.664 1.00 30.84 313 SER A C 1
ATOM 2464 O O . SER A 1 313 ? 16.517 -2.170 -32.895 1.00 30.84 313 SER A O 1
ATOM 2466 N N . ARG A 1 314 ? 15.163 -3.857 -33.531 1.00 29.47 314 ARG A N 1
ATOM 2467 C CA . ARG A 1 314 ? 15.278 -3.632 -34.976 1.00 29.47 314 ARG A CA 1
ATOM 2468 C C . ARG A 1 314 ? 14.222 -2.633 -35.417 1.00 29.47 314 ARG A C 1
ATOM 2470 O O . ARG A 1 314 ? 13.124 -2.670 -34.822 1.00 29.47 314 ARG A O 1
#

Radius of gyration: 19.93 Å; chains: 1; bounding box: 53×40×60 Å

pLDDT: mean 88.59, std 14.1, range [26.47, 98.0]

Organism: NCBI:txid1951219

Sequence (314 aa):
MFFFISMRELEKSSSGETILLFIDKVSDPLWNRLDDFVRVVIGAFFVAIFAVGGVYLTPDLKTPNEWISWVQLLIAAAIFSRKTQPLAAAGIIALWLLALQDYDIFHLLDYLALGVGVAAYLVLEASSNTEWRNRRFEALRWGVAIALMWSSLEKFAYPDWFYPLVVEKPFLTFGMPRDVFIPMAGVAEFTMGFGLLWTPLIRRLSAIALFIIFTTAVYPFGRIDLVGHALIMAVIVAIAADHTRVVTFLPAIKRSMAGIPAGLVTTITLFAVSYWGLHMAFYGINGESLPPSPGVTTHTPSSEHPHDTNGKSR